Protein AF-A0A0A9Z8U7-F1 (afdb_monomer)

Sequence (201 aa):
QLSGSASQHKSRAAYNRPADIQRILAELEEEDPDDGLAIADHFLHDFLDDANDIDYEHEVILADDHDSESEEEMDYPDECETMHVEETAQTLGDDFRFYVGKDGETIWANDVVAKDKTNKGNPGELLPGPKDEAKRCKTEVDCFSQIITPGMIDNIVHYTNIYIQINRTLHPDGRERDWKLTNREEISAYLGALFLISIKV

pLDDT: mean 70.02, std 20.75, range [33.34, 98.44]

Radius of gyration: 32.16 Å; Cα contacts (8 Å, |Δi|>4): 52; chains: 1; bounding box: 43×94×75 Å

Mean predicted aligned error: 21.88 Å

InterPro domains:
  IPR029526 PiggyBac transposable element-derived protein [PF13843] (140-199)

Secondary structure (DSSP, 8-state):
-----------------HHHHHHHHHHHHT--TTHHHHHHHHHHHHHHHHHT-----------------------------------------TT--EEE-TTSS-EEESS----------------SS--GGGGG--SHHHHHHHHS-HHHHHHHHHHHHHHHHHHHHH-TTS-GGGGPPP-HHHHHHHHHHHHHHHT--

Solvent-accessible surface area (backbone atoms only — not comparable to full-atom values): 13654 Å² total; per-residue (Å²): 132,89,81,86,90,78,85,79,87,78,78,92,78,87,89,80,51,74,70,56,53,52,51,53,52,52,60,63,70,63,64,61,82,62,58,64,53,52,53,51,47,53,57,47,53,65,52,54,62,56,69,75,67,70,72,83,68,82,82,76,83,70,90,76,88,76,83,82,83,76,83,82,82,84,85,75,87,85,75,94,77,89,83,83,93,76,96,69,89,77,70,80,58,97,81,70,48,78,46,73,41,96,84,75,73,50,76,46,61,83,55,82,75,79,70,72,76,70,78,78,62,75,79,70,79,79,69,87,71,74,59,79,71,63,61,70,48,87,46,72,67,50,51,48,41,73,75,55,37,73,68,55,50,50,50,51,36,51,54,52,34,51,49,39,52,53,49,43,69,77,39,73,88,56,60,73,78,82,50,62,76,69,44,68,68,56,56,51,50,49,54,51,50,53,56,57,61,74,66,68,124

Organism: Lygus hesperus (NCBI:txid30085)

Nearest PDB structures (foldseek):
  7odt-assembly1_a  TM=2.635E-01  e=5.427E+00  Homo sapiens

Structure (mmCIF, N/CA/C/O backbone):
data_AF-A0A0A9Z8U7-F1
#
_entry.id   AF-A0A0A9Z8U7-F1
#
loop_
_atom_site.group_PDB
_atom_site.id
_atom_site.type_symbol
_atom_site.label_atom_id
_atom_site.label_alt_id
_atom_site.label_comp_id
_atom_site.label_asym_id
_atom_site.label_entity_id
_atom_site.label_seq_id
_atom_site.pdbx_PDB_ins_code
_atom_site.Cartn_x
_atom_site.Cartn_y
_atom_site.Cartn_z
_atom_site.occupancy
_atom_site.B_iso_or_equiv
_atom_site.auth_seq_id
_atom_site.auth_comp_id
_atom_site.auth_asym_id
_atom_site.auth_atom_id
_atom_site.pdbx_PDB_model_num
ATOM 1 N N . GLN A 1 1 ? 10.508 74.518 19.892 1.00 35.62 1 GLN A N 1
ATOM 2 C CA . GLN A 1 1 ? 9.984 74.236 18.537 1.00 35.62 1 GLN A CA 1
ATOM 3 C C . GLN A 1 1 ? 10.540 72.864 18.158 1.00 35.62 1 GLN A C 1
ATOM 5 O O . GLN A 1 1 ? 11.753 72.742 18.120 1.00 35.62 1 GLN A O 1
ATOM 10 N N . LEU A 1 2 ? 9.772 71.777 18.354 1.00 41.53 2 LEU A N 1
ATOM 11 C CA . LEU A 1 2 ? 8.997 71.049 17.315 1.00 41.53 2 LEU A CA 1
ATOM 12 C C . LEU A 1 2 ? 9.900 70.714 16.113 1.00 41.53 2 LEU A C 1
ATOM 14 O O . LEU A 1 2 ? 10.423 71.633 15.504 1.00 41.53 2 LEU A O 1
ATOM 18 N N . SER A 1 3 ? 10.185 69.468 15.738 1.00 34.22 3 SER A N 1
ATOM 19 C CA . SER A 1 3 ? 9.291 68.356 15.374 1.00 34.22 3 SER A CA 1
ATOM 20 C C . SER A 1 3 ? 10.209 67.134 15.146 1.00 34.22 3 SER A C 1
ATOM 22 O O . SER A 1 3 ? 11.260 67.293 14.541 1.00 34.22 3 SER A O 1
ATOM 24 N N . GLY A 1 4 ? 9.986 65.941 15.700 1.00 33.34 4 GLY A N 1
ATOM 25 C CA . GLY A 1 4 ? 8.929 65.014 15.291 1.00 33.34 4 GLY A CA 1
ATOM 26 C C . GLY A 1 4 ? 9.384 64.181 14.081 1.00 33.34 4 GLY A C 1
ATOM 27 O O . GLY A 1 4 ? 9.177 64.611 12.952 1.00 33.34 4 GLY A O 1
ATOM 28 N N . SER A 1 5 ? 9.999 63.011 14.308 1.00 34.97 5 SER A N 1
ATOM 29 C CA . SER A 1 5 ? 10.177 61.978 13.274 1.00 34.97 5 SER A CA 1
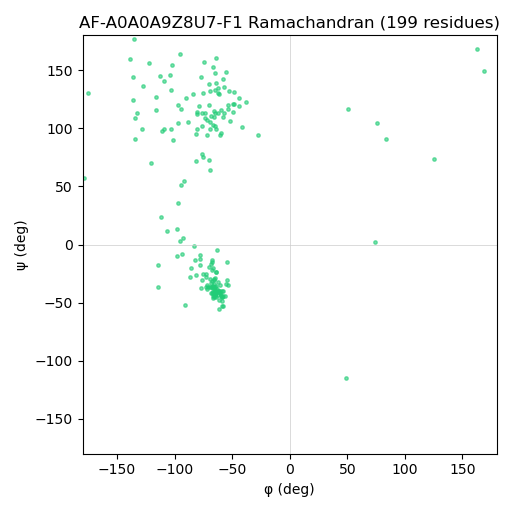ATOM 30 C C . SER A 1 5 ? 9.145 60.883 13.527 1.00 34.97 5 SER A C 1
ATOM 32 O O . SER A 1 5 ? 9.287 60.080 14.449 1.00 34.97 5 SER A O 1
ATOM 34 N N . ALA A 1 6 ? 8.051 60.940 12.770 1.00 35.28 6 ALA A N 1
ATOM 35 C CA . ALA A 1 6 ? 6.965 59.978 12.830 1.00 35.28 6 ALA A CA 1
ATOM 36 C C . ALA A 1 6 ? 7.232 58.829 11.852 1.00 35.28 6 ALA A C 1
ATOM 38 O O . ALA A 1 6 ? 7.437 59.034 10.656 1.00 35.28 6 ALA A O 1
ATOM 39 N N . SER A 1 7 ? 7.188 57.622 12.407 1.00 42.09 7 SER A N 1
ATOM 40 C CA . SER A 1 7 ? 7.075 56.349 11.708 1.00 42.09 7 SER A CA 1
ATOM 41 C C . SER A 1 7 ? 5.880 56.362 10.747 1.00 42.09 7 SER A C 1
ATOM 43 O O . SER A 1 7 ? 4.772 56.728 11.139 1.00 42.09 7 SER A O 1
ATOM 45 N N . GLN A 1 8 ? 6.086 55.937 9.499 1.00 35.09 8 GLN A N 1
ATOM 46 C CA . GLN A 1 8 ? 4.992 55.578 8.598 1.00 35.09 8 GLN A CA 1
ATOM 47 C C . GLN A 1 8 ? 5.010 54.068 8.368 1.00 35.09 8 GLN A C 1
ATOM 49 O O . GLN A 1 8 ? 5.737 53.548 7.522 1.00 35.09 8 GLN A O 1
ATOM 54 N N . HIS A 1 9 ? 4.166 53.378 9.137 1.00 36.34 9 HIS A N 1
ATOM 55 C CA . HIS A 1 9 ? 3.691 52.031 8.848 1.00 36.34 9 HIS A CA 1
ATOM 56 C C . HIS A 1 9 ? 3.083 51.988 7.438 1.00 36.34 9 HIS A C 1
ATOM 58 O O . HIS A 1 9 ? 2.094 52.667 7.161 1.00 36.34 9 HIS A O 1
ATOM 64 N N . LYS A 1 10 ? 3.636 51.153 6.551 1.00 38.00 10 LYS A N 1
ATOM 65 C CA . LYS A 1 10 ? 2.948 50.726 5.327 1.00 38.00 10 LYS A CA 1
ATOM 66 C C . LYS A 1 10 ? 2.305 49.367 5.577 1.00 38.00 10 LYS A C 1
ATOM 68 O O . LYS A 1 10 ? 2.981 48.345 5.618 1.00 38.00 10 LYS A O 1
ATOM 73 N N . SER A 1 11 ? 0.987 49.398 5.756 1.00 37.00 11 SER A N 1
ATOM 74 C CA . SER A 1 11 ? 0.091 48.241 5.701 1.00 37.00 11 SER A CA 1
ATOM 75 C C . SER A 1 11 ? 0.354 47.427 4.424 1.00 37.00 11 SER A C 1
ATOM 77 O O . SER A 1 11 ? 0.261 47.965 3.318 1.00 37.00 11 SER A O 1
ATOM 79 N N . ARG A 1 12 ? 0.717 46.143 4.560 1.00 41.03 12 ARG A N 1
ATOM 80 C CA . ARG A 1 12 ? 0.866 45.193 3.441 1.00 41.03 12 ARG A CA 1
ATOM 81 C C . ARG A 1 12 ? -0.508 44.650 3.050 1.00 41.03 12 ARG A C 1
ATOM 83 O O . ARG A 1 12 ? -0.815 43.490 3.284 1.00 41.03 12 ARG A O 1
ATOM 90 N N . ALA A 1 13 ? -1.322 45.496 2.433 1.00 48.66 13 ALA A N 1
ATOM 91 C CA . ALA A 1 13 ? -2.487 45.070 1.672 1.00 48.66 13 ALA A CA 1
ATOM 92 C C . ALA A 1 13 ? -2.271 45.473 0.208 1.00 48.66 13 ALA A C 1
ATOM 94 O O . ALA A 1 13 ? -2.170 46.665 -0.071 1.00 48.66 13 ALA A O 1
ATOM 95 N N . ALA A 1 14 ? -2.181 44.469 -0.677 1.00 48.81 14 ALA A N 1
ATOM 96 C CA . ALA A 1 14 ? -2.237 44.511 -2.152 1.00 48.81 14 ALA A CA 1
ATOM 97 C C . ALA A 1 14 ? -1.025 43.867 -2.851 1.00 48.81 14 ALA A C 1
ATOM 99 O O . ALA A 1 14 ? -0.220 44.553 -3.478 1.00 48.81 14 ALA A O 1
ATOM 100 N N . TYR A 1 15 ? -0.956 42.538 -2.837 1.00 42.00 15 TYR A N 1
ATOM 101 C CA . TYR A 1 15 ? -0.294 41.794 -3.910 1.00 42.00 15 TYR A CA 1
ATOM 102 C C . TYR A 1 15 ? -1.272 40.731 -4.380 1.00 42.00 15 TYR A C 1
ATOM 104 O O . TYR A 1 15 ? -1.503 39.773 -3.662 1.00 42.00 15 TYR A O 1
ATOM 112 N N . ASN A 1 16 ? -1.945 41.025 -5.491 1.00 52.47 16 ASN A N 1
ATOM 113 C CA . ASN A 1 16 ? -2.672 40.103 -6.369 1.00 52.47 16 ASN A CA 1
ATOM 114 C C . ASN A 1 16 ? -3.238 40.945 -7.522 1.00 52.47 16 ASN A C 1
ATOM 116 O O . ASN A 1 16 ? -4.452 41.040 -7.717 1.00 52.47 16 ASN A O 1
ATOM 120 N N . ARG A 1 17 ? -2.370 41.659 -8.255 1.00 62.31 17 ARG A N 1
ATOM 121 C CA . ARG A 1 17 ? -2.804 42.249 -9.527 1.00 62.31 17 ARG A CA 1
ATOM 122 C C . ARG A 1 17 ? -2.832 41.119 -10.559 1.00 62.31 17 ARG A C 1
ATOM 124 O O . ARG A 1 17 ? -1.948 40.269 -10.525 1.00 62.31 17 ARG A O 1
ATOM 131 N N . PRO A 1 18 ? -3.775 41.107 -11.513 1.00 55.31 18 PRO A N 1
ATOM 132 C CA . PRO A 1 18 ? -3.840 40.062 -12.540 1.00 55.31 18 PRO A CA 1
ATOM 133 C C . PRO A 1 18 ? -2.528 39.881 -13.323 1.00 55.31 18 PRO A C 1
ATOM 135 O O . PRO A 1 18 ? -2.187 38.770 -13.708 1.00 55.31 18 PRO A O 1
ATOM 138 N N . ALA A 1 19 ? -1.759 40.961 -13.494 1.00 56.56 19 ALA A N 1
ATOM 139 C CA . ALA A 1 19 ? -0.436 40.930 -14.118 1.00 56.56 19 ALA A CA 1
ATOM 140 C C . ALA A 1 19 ? 0.632 40.211 -13.268 1.00 56.56 19 ALA A C 1
ATOM 142 O O . ALA A 1 19 ? 1.549 39.618 -13.825 1.00 56.56 19 ALA A O 1
ATOM 143 N N . ASP A 1 20 ? 0.503 40.228 -11.937 1.00 58.03 20 ASP A N 1
ATOM 144 C CA . ASP A 1 20 ? 1.404 39.502 -11.033 1.00 58.03 20 ASP A CA 1
ATOM 145 C C . ASP A 1 20 ? 1.130 37.992 -11.112 1.00 58.03 20 ASP A C 1
ATOM 147 O O . ASP A 1 20 ? 2.061 37.196 -11.109 1.00 58.03 20 ASP A O 1
ATOM 151 N N . ILE A 1 21 ? -0.143 37.602 -11.264 1.00 57.06 21 ILE A N 1
ATOM 152 C CA . ILE A 1 21 ? -0.558 36.201 -11.433 1.00 57.06 21 ILE A CA 1
ATOM 153 C C . ILE A 1 21 ? -0.056 35.651 -12.773 1.00 57.06 21 ILE A C 1
ATOM 155 O O . ILE A 1 21 ? 0.452 34.539 -12.822 1.00 57.06 21 ILE A O 1
ATOM 159 N N . GLN A 1 22 ? -0.143 36.435 -13.854 1.00 57.62 22 GLN A N 1
ATOM 160 C CA . GLN A 1 22 ? 0.379 36.017 -15.161 1.00 57.62 22 GLN A CA 1
ATOM 161 C C . GLN A 1 22 ? 1.903 35.873 -15.172 1.00 57.62 22 GLN A C 1
ATOM 163 O O . GLN A 1 22 ? 2.412 34.980 -15.838 1.00 57.62 22 GLN A O 1
ATOM 168 N N . ARG A 1 23 ? 2.628 36.704 -14.410 1.00 64.00 23 ARG A N 1
ATOM 169 C CA . ARG A 1 23 ? 4.079 36.556 -14.250 1.00 64.00 23 ARG A CA 1
ATOM 170 C C . ARG A 1 23 ? 4.440 35.269 -13.508 1.00 64.00 23 ARG A C 1
ATOM 172 O O . ARG A 1 23 ? 5.330 34.567 -13.954 1.00 64.00 23 ARG A O 1
ATOM 179 N N . ILE A 1 24 ? 3.714 34.952 -12.435 1.00 59.06 24 ILE A N 1
ATOM 180 C CA . ILE A 1 24 ? 3.914 33.719 -11.658 1.00 59.06 24 ILE A CA 1
ATOM 181 C C . ILE A 1 24 ? 3.588 32.478 -12.502 1.00 59.06 24 ILE A C 1
ATOM 183 O O . ILE A 1 24 ? 4.300 31.489 -12.429 1.00 59.06 24 ILE A O 1
ATOM 187 N N . LEU A 1 25 ? 2.536 32.526 -13.327 1.00 54.47 25 LEU A N 1
ATOM 188 C CA . LEU A 1 25 ? 2.195 31.417 -14.225 1.00 54.47 25 LEU A CA 1
ATOM 189 C C . LEU A 1 25 ? 3.236 31.223 -15.336 1.00 54.47 25 LEU A C 1
ATOM 191 O O . LEU A 1 25 ? 3.531 30.086 -15.673 1.00 54.47 25 LEU A O 1
ATOM 195 N N . ALA A 1 26 ? 3.820 32.305 -15.859 1.00 60.78 26 ALA A N 1
ATOM 196 C CA . ALA A 1 26 ? 4.920 32.218 -16.819 1.00 60.78 26 ALA A CA 1
ATOM 197 C C . ALA A 1 26 ? 6.221 31.693 -16.175 1.00 60.78 26 ALA A C 1
ATOM 199 O O . ALA A 1 26 ? 6.923 30.914 -16.802 1.00 60.78 26 ALA A O 1
ATOM 200 N N . GLU A 1 27 ? 6.507 32.058 -14.918 1.00 59.38 27 GLU A N 1
ATOM 201 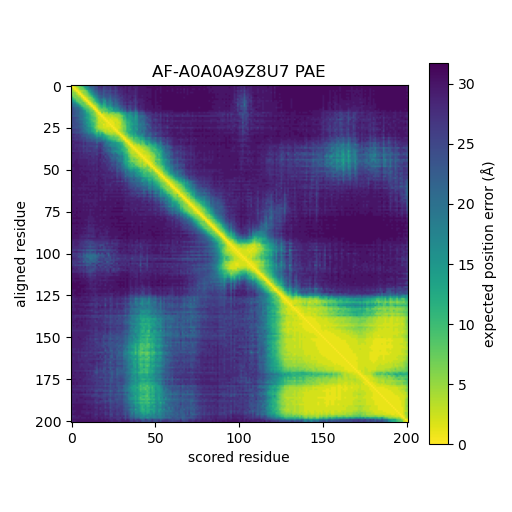C CA . GLU A 1 27 ? 7.625 31.501 -14.128 1.00 59.38 27 GLU A CA 1
ATOM 202 C C . GLU A 1 27 ? 7.455 29.998 -13.836 1.00 59.38 27 GLU A C 1
ATOM 204 O O . GLU A 1 27 ? 8.450 29.297 -13.713 1.00 59.38 27 GLU A O 1
ATOM 209 N N . LEU A 1 28 ? 6.217 29.494 -13.758 1.00 52.62 28 LEU A N 1
ATOM 210 C CA . LEU A 1 28 ? 5.915 28.067 -13.563 1.00 52.62 28 LEU A CA 1
ATOM 211 C C . LEU A 1 28 ? 5.878 27.261 -14.875 1.00 52.62 28 LEU A C 1
ATOM 213 O O . LEU A 1 28 ? 5.992 26.041 -14.841 1.00 52.62 28 LEU A O 1
ATOM 217 N N . GLU A 1 29 ? 5.698 27.916 -16.027 1.00 55.56 29 GLU A N 1
ATOM 218 C CA . GLU A 1 29 ? 5.808 27.279 -17.352 1.00 55.56 29 GLU A CA 1
ATOM 219 C C . GLU A 1 29 ? 7.267 27.163 -17.837 1.00 55.56 29 GLU A C 1
ATOM 221 O O . GLU A 1 29 ? 7.523 26.420 -18.784 1.00 55.56 29 GLU A O 1
ATOM 226 N N . GLU A 1 30 ? 8.216 27.855 -17.191 1.00 52.53 30 GLU A N 1
ATOM 227 C CA . GLU A 1 30 ? 9.662 27.781 -17.466 1.00 52.53 30 GLU A CA 1
ATOM 228 C C . GLU A 1 30 ? 10.434 26.838 -16.514 1.00 52.53 30 GLU A C 1
ATOM 230 O O . GLU A 1 30 ? 11.662 26.865 -16.510 1.00 52.53 30 GLU A O 1
ATOM 235 N N . GLU A 1 31 ? 9.768 25.980 -15.727 1.00 46.41 31 GLU A N 1
ATOM 236 C CA . GLU A 1 31 ? 10.481 24.909 -15.009 1.00 46.41 31 GLU A CA 1
ATOM 237 C C . GLU A 1 31 ? 11.015 23.876 -16.013 1.00 46.41 31 GLU A C 1
ATOM 239 O O . GLU A 1 31 ? 10.262 23.150 -16.674 1.00 46.41 31 GLU A O 1
ATOM 244 N N . ASP A 1 32 ? 12.342 23.854 -16.155 1.00 55.47 32 ASP A N 1
ATOM 245 C CA . ASP A 1 32 ? 13.063 22.950 -17.038 1.00 55.47 32 ASP A CA 1
ATOM 246 C C . ASP A 1 32 ? 12.736 21.480 -16.688 1.00 55.47 32 ASP A C 1
ATOM 248 O O . ASP A 1 32 ? 12.766 21.082 -15.520 1.00 55.47 32 ASP A O 1
ATOM 252 N N . PRO A 1 33 ? 12.483 20.609 -17.683 1.00 52.12 33 PRO A N 1
ATOM 253 C CA . PRO A 1 33 ? 12.158 19.195 -17.461 1.00 52.12 33 PRO A CA 1
ATOM 254 C C . PRO A 1 33 ? 13.283 18.374 -16.796 1.00 52.12 33 PRO A C 1
ATOM 256 O O . PRO A 1 33 ? 13.069 17.201 -16.483 1.00 52.12 33 PRO A O 1
ATOM 259 N N . ASP A 1 34 ? 14.462 18.964 -16.575 1.00 51.19 34 ASP A N 1
ATOM 260 C CA . ASP A 1 34 ? 15.608 18.343 -15.900 1.00 51.19 34 ASP A CA 1
ATOM 261 C C . ASP A 1 34 ? 15.475 18.309 -14.362 1.00 51.19 34 ASP A C 1
ATOM 263 O O . ASP A 1 34 ? 16.108 17.472 -13.713 1.00 51.19 34 ASP A O 1
ATOM 267 N N . ASP A 1 35 ? 14.594 19.113 -13.756 1.00 52.69 35 ASP A N 1
ATOM 268 C CA . ASP A 1 35 ? 14.411 19.121 -12.294 1.00 52.69 35 ASP A CA 1
ATOM 269 C C . ASP A 1 35 ? 13.679 17.867 -11.782 1.00 52.69 35 ASP A C 1
ATOM 271 O O . ASP A 1 35 ? 13.900 17.407 -10.659 1.00 52.69 35 ASP A O 1
ATOM 275 N N . GLY A 1 36 ? 12.873 17.222 -12.632 1.00 50.41 36 GLY A N 1
ATOM 276 C CA . GLY A 1 36 ? 12.281 15.916 -12.328 1.00 50.41 36 GLY A CA 1
ATOM 277 C C . GLY A 1 36 ? 13.326 14.799 -12.222 1.00 50.41 36 GLY A C 1
ATOM 278 O O . GLY A 1 36 ? 13.151 13.858 -11.444 1.00 50.41 36 GLY A O 1
ATOM 279 N N . LEU A 1 37 ? 14.433 14.922 -12.963 1.00 52.28 37 LEU A N 1
ATOM 280 C CA . LEU A 1 37 ? 15.549 13.981 -12.915 1.00 52.28 37 LEU A CA 1
ATOM 281 C C . LEU A 1 37 ? 16.406 14.208 -11.666 1.00 52.28 37 LEU A C 1
ATOM 283 O O . LEU A 1 37 ? 16.820 13.238 -11.044 1.00 52.28 37 LEU A O 1
ATOM 287 N N . ALA A 1 38 ? 16.600 15.464 -11.252 1.00 54.62 38 ALA A N 1
ATOM 288 C CA . ALA A 1 38 ? 17.308 15.807 -10.018 1.00 54.62 38 ALA A CA 1
ATOM 289 C C . ALA A 1 38 ? 16.548 15.360 -8.755 1.00 54.62 38 ALA A C 1
ATOM 291 O O . ALA A 1 38 ? 17.156 14.874 -7.802 1.00 54.62 38 ALA A O 1
ATOM 292 N N . ILE A 1 39 ? 15.215 15.462 -8.752 1.00 54.88 39 ILE A N 1
ATOM 293 C CA . ILE A 1 39 ? 14.380 14.930 -7.665 1.00 54.88 39 ILE A CA 1
ATOM 294 C C . ILE A 1 39 ? 14.451 13.397 -7.648 1.00 54.88 39 ILE A C 1
ATOM 296 O O . ILE A 1 39 ? 14.632 12.809 -6.58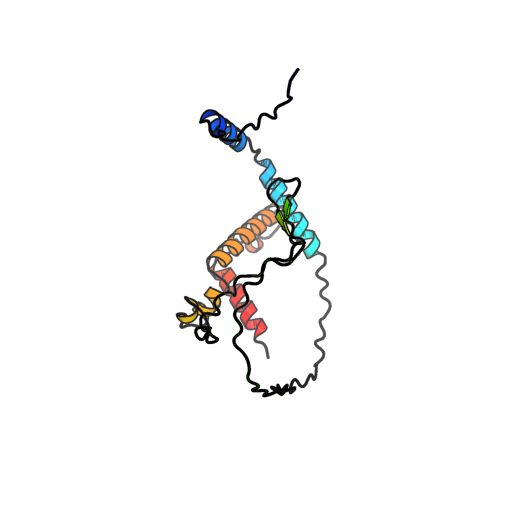4 1.00 54.88 39 ILE A O 1
ATOM 300 N N . ALA A 1 40 ? 14.361 12.741 -8.810 1.00 58.12 40 ALA A N 1
ATOM 301 C CA . ALA A 1 40 ? 14.497 11.288 -8.906 1.00 58.12 40 ALA A CA 1
ATOM 302 C C . ALA A 1 40 ? 15.891 10.793 -8.475 1.00 58.12 40 ALA A C 1
ATOM 304 O O . ALA A 1 40 ? 15.975 9.768 -7.806 1.00 58.12 40 ALA A O 1
ATOM 305 N N . ASP A 1 41 ? 16.956 11.528 -8.803 1.00 60.94 41 ASP A N 1
ATOM 306 C CA . ASP A 1 41 ? 18.336 11.242 -8.389 1.00 60.94 41 ASP A CA 1
ATOM 307 C C . ASP A 1 41 ? 18.520 11.416 -6.875 1.00 60.94 41 ASP A C 1
ATOM 309 O O . ASP A 1 41 ? 19.086 10.546 -6.221 1.00 60.94 41 ASP A O 1
ATOM 313 N N . HIS A 1 42 ? 17.942 12.468 -6.281 1.00 63.66 42 HIS A N 1
ATOM 314 C CA . HIS A 1 42 ? 17.960 12.670 -4.830 1.00 63.66 42 HIS A CA 1
ATOM 315 C C . HIS A 1 42 ? 17.190 11.571 -4.079 1.00 63.66 42 HIS A C 1
ATOM 317 O O . HIS A 1 42 ? 17.667 11.065 -3.066 1.00 63.66 42 HIS A O 1
ATOM 323 N N . PHE A 1 43 ? 16.014 11.165 -4.573 1.00 58.22 43 PHE A N 1
ATOM 324 C CA . PHE A 1 43 ? 15.271 10.030 -4.010 1.00 58.22 43 PHE A CA 1
ATOM 325 C C . PHE A 1 43 ? 16.022 8.704 -4.185 1.00 58.22 43 PHE A C 1
ATOM 327 O O . PHE A 1 43 ? 15.976 7.856 -3.301 1.00 58.22 43 PHE A O 1
ATOM 334 N N . LEU A 1 44 ? 16.712 8.513 -5.312 1.00 59.31 44 LEU A N 1
ATOM 335 C CA . LEU A 1 44 ? 17.478 7.303 -5.593 1.00 59.31 44 LEU A CA 1
ATOM 336 C C . LEU A 1 44 ? 18.750 7.221 -4.737 1.00 59.31 44 LEU A C 1
ATOM 338 O O . LEU A 1 44 ? 19.079 6.139 -4.260 1.00 59.31 44 LEU A O 1
ATOM 342 N N . HIS A 1 45 ? 19.437 8.341 -4.503 1.00 63.59 45 HIS A N 1
ATOM 343 C CA . HIS A 1 45 ? 20.621 8.398 -3.646 1.00 63.59 45 HIS A CA 1
ATOM 344 C C . HIS A 1 45 ? 20.279 8.080 -2.185 1.00 63.59 45 HIS A C 1
ATOM 346 O O . HIS A 1 45 ? 21.006 7.326 -1.547 1.00 63.59 45 HIS A O 1
ATOM 352 N N . ASP A 1 46 ? 19.164 8.604 -1.669 1.00 58.69 46 ASP A N 1
ATOM 353 C CA . ASP A 1 46 ? 18.705 8.332 -0.297 1.00 58.69 46 ASP A CA 1
ATOM 354 C C . ASP A 1 46 ? 18.302 6.851 -0.108 1.00 58.69 46 ASP A C 1
ATOM 356 O O . ASP A 1 46 ? 18.495 6.273 0.954 1.00 58.69 46 ASP A O 1
ATOM 360 N N . PHE A 1 47 ? 17.806 6.196 -1.167 1.00 55.62 47 PHE A N 1
ATOM 361 C CA . PHE A 1 47 ? 17.373 4.790 -1.129 1.00 55.62 47 PHE A CA 1
ATOM 362 C C . PHE A 1 47 ? 18.498 3.771 -1.396 1.00 55.62 47 PHE A C 1
ATOM 364 O O . PHE A 1 47 ? 18.422 2.627 -0.949 1.00 55.62 47 PHE A O 1
ATOM 371 N N . LEU A 1 48 ? 19.528 4.145 -2.164 1.00 55.59 48 LEU A N 1
ATOM 372 C CA . LEU A 1 48 ? 20.663 3.268 -2.483 1.00 55.59 48 LEU A CA 1
ATOM 373 C C . LEU A 1 48 ? 21.714 3.211 -1.367 1.00 55.59 48 LEU A C 1
ATOM 375 O O . LEU A 1 48 ? 22.403 2.195 -1.267 1.00 55.59 48 LEU A O 1
ATOM 379 N N . ASP A 1 49 ? 21.825 4.254 -0.538 1.00 55.44 49 ASP A N 1
ATOM 380 C CA . ASP A 1 49 ? 22.686 4.230 0.655 1.00 55.44 49 ASP A CA 1
ATOM 381 C C . ASP A 1 49 ? 22.164 3.215 1.697 1.00 55.44 49 ASP A C 1
ATOM 383 O O . ASP A 1 49 ? 22.955 2.494 2.298 1.00 55.44 49 ASP A O 1
ATOM 387 N N . ASP A 1 50 ? 20.838 3.067 1.833 1.00 50.53 50 ASP A N 1
ATOM 388 C CA . ASP A 1 50 ? 20.192 2.140 2.785 1.00 50.53 50 ASP A CA 1
ATOM 389 C C . ASP A 1 50 ? 20.232 0.665 2.325 1.00 50.53 50 ASP A C 1
ATOM 391 O O . ASP A 1 50 ? 20.345 -0.263 3.123 1.00 50.53 50 ASP A O 1
ATOM 395 N N . ALA A 1 51 ? 20.217 0.408 1.011 1.00 55.00 51 ALA A N 1
ATOM 396 C CA . ALA A 1 51 ? 20.230 -0.959 0.473 1.00 55.00 51 ALA A CA 1
ATOM 397 C C . ALA A 1 51 ? 21.568 -1.700 0.675 1.00 55.00 51 ALA A C 1
ATOM 399 O O . ALA A 1 51 ? 21.610 -2.930 0.588 1.00 55.00 51 ALA A O 1
ATOM 400 N N . ASN A 1 52 ? 22.658 -0.968 0.918 1.00 50.47 52 ASN A N 1
ATOM 401 C CA . ASN A 1 52 ? 23.998 -1.526 1.116 1.00 50.47 52 ASN A CA 1
ATOM 402 C C . ASN A 1 52 ? 24.347 -1.777 2.596 1.00 50.47 52 ASN A C 1
ATOM 404 O O . ASN A 1 52 ? 25.375 -2.404 2.852 1.00 50.47 52 ASN A O 1
ATOM 408 N N . ASP A 1 53 ? 23.510 -1.324 3.538 1.00 51.59 53 ASP A N 1
ATOM 409 C CA . ASP A 1 53 ? 23.698 -1.485 4.994 1.00 51.59 53 ASP A CA 1
ATOM 410 C C . ASP A 1 53 ? 22.736 -2.524 5.608 1.00 51.59 53 ASP A C 1
ATOM 412 O O . ASP A 1 53 ? 22.629 -2.663 6.825 1.00 51.59 53 ASP A O 1
ATOM 416 N N . ILE A 1 54 ? 22.041 -3.308 4.770 1.00 50.69 54 ILE A N 1
ATOM 417 C CA . ILE A 1 54 ? 21.261 -4.468 5.222 1.00 50.69 54 ILE A CA 1
ATOM 418 C C . ILE A 1 54 ? 22.234 -5.608 5.554 1.00 50.69 54 ILE A C 1
ATOM 420 O O . ILE A 1 54 ? 22.399 -6.570 4.796 1.00 50.69 54 ILE A O 1
ATOM 424 N N . ASP A 1 55 ? 22.905 -5.486 6.697 1.00 52.91 55 ASP A N 1
ATOM 425 C CA . ASP A 1 55 ? 23.601 -6.596 7.330 1.00 52.91 55 ASP A CA 1
ATOM 426 C C . ASP A 1 55 ? 22.546 -7.603 7.798 1.00 52.91 55 ASP A C 1
ATOM 428 O O . ASP A 1 55 ? 21.833 -7.397 8.782 1.00 52.91 55 ASP A O 1
ATOM 432 N N . TYR A 1 56 ? 22.392 -8.694 7.048 1.00 54.41 56 TYR A N 1
ATOM 433 C CA . TYR A 1 56 ? 21.643 -9.867 7.489 1.00 54.41 56 TYR A CA 1
ATOM 434 C C . TYR A 1 56 ? 22.423 -10.562 8.620 1.00 54.41 56 TYR A C 1
ATOM 436 O O . TYR A 1 56 ? 22.863 -11.709 8.473 1.00 54.41 56 TYR A O 1
ATOM 444 N N . GLU A 1 57 ? 22.595 -9.894 9.762 1.00 56.38 57 GLU A N 1
ATOM 445 C CA . GLU A 1 57 ? 22.985 -10.583 10.981 1.00 56.38 57 GLU A CA 1
ATOM 446 C C . GLU A 1 57 ? 21.851 -11.535 11.372 1.00 56.38 57 GLU A C 1
ATOM 448 O O . GLU A 1 57 ? 20.660 -11.216 11.344 1.00 56.38 57 GLU A O 1
ATOM 453 N N . HIS A 1 58 ? 22.224 -12.768 11.690 1.00 48.62 58 HIS A N 1
ATOM 454 C CA . HIS A 1 58 ? 21.282 -13.787 12.114 1.00 48.62 58 HIS A CA 1
ATOM 455 C C . HIS A 1 58 ? 20.738 -13.410 13.497 1.00 48.62 58 HIS A C 1
ATOM 457 O O . HIS A 1 58 ? 21.406 -13.639 14.504 1.00 48.62 58 HIS A O 1
ATOM 463 N N . GLU A 1 59 ? 19.540 -12.827 13.548 1.00 56.75 59 GLU A N 1
ATOM 464 C CA . GLU A 1 59 ? 18.850 -12.513 14.799 1.00 56.75 59 GLU A CA 1
ATOM 465 C C . GLU A 1 59 ? 18.529 -13.819 15.545 1.00 56.75 59 GLU A C 1
ATOM 467 O O . GLU A 1 59 ? 17.592 -14.556 15.225 1.00 56.75 59 GLU A O 1
ATOM 472 N N . VAL A 1 60 ? 19.367 -14.154 16.527 1.00 68.31 60 VAL A N 1
ATOM 473 C CA . VAL A 1 60 ? 19.132 -15.276 17.436 1.00 68.31 60 VAL A CA 1
ATOM 474 C C . VAL A 1 60 ? 18.151 -14.798 18.498 1.00 68.31 60 VAL A C 1
ATOM 476 O O . VAL A 1 60 ? 18.541 -14.143 19.461 1.00 68.31 60 VAL A O 1
ATOM 479 N N . ILE A 1 61 ? 16.873 -15.138 18.326 1.00 62.50 61 ILE A N 1
ATO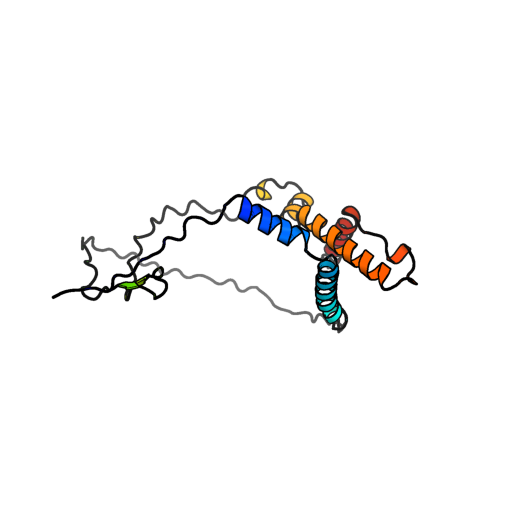M 480 C CA . ILE A 1 61 ? 15.838 -14.918 19.340 1.00 62.50 61 ILE A CA 1
ATOM 481 C C . ILE A 1 61 ? 16.188 -15.787 20.556 1.00 62.50 61 ILE A C 1
ATOM 483 O O . ILE A 1 61 ? 15.999 -17.007 20.547 1.00 62.50 61 ILE A O 1
ATOM 487 N N . LEU A 1 62 ? 16.750 -15.172 21.595 1.00 66.56 62 LEU A N 1
ATOM 488 C CA . LEU A 1 62 ? 16.894 -15.807 22.899 1.00 66.56 62 LEU A CA 1
ATOM 489 C C . LEU A 1 62 ? 15.516 -15.820 23.565 1.00 66.56 62 LEU A C 1
ATOM 491 O O . LEU A 1 62 ? 14.837 -14.798 23.598 1.00 66.56 62 LEU A O 1
ATOM 495 N N . ALA A 1 63 ? 15.095 -16.981 24.064 1.00 59.59 63 ALA A N 1
ATOM 496 C CA . ALA A 1 63 ? 13.865 -17.091 24.837 1.00 59.59 63 ALA A CA 1
ATOM 497 C C . ALA A 1 63 ? 14.000 -16.237 26.105 1.00 59.59 63 ALA A C 1
ATOM 499 O O . ALA A 1 63 ? 14.837 -16.529 26.960 1.00 59.59 63 ALA A O 1
ATOM 500 N N . ASP A 1 64 ? 13.208 -15.173 26.177 1.00 65.62 64 ASP A N 1
ATOM 501 C CA . ASP A 1 64 ? 13.147 -14.272 27.317 1.00 65.62 64 ASP A CA 1
ATOM 502 C C . ASP A 1 64 ? 12.015 -14.720 28.246 1.00 65.62 64 ASP A C 1
ATOM 504 O O . ASP A 1 64 ? 10.851 -14.773 27.849 1.00 65.62 64 ASP A O 1
ATOM 508 N N . ASP A 1 65 ? 12.376 -15.112 29.464 1.00 57.66 65 ASP A N 1
ATOM 509 C CA . ASP A 1 65 ? 11.477 -15.690 30.472 1.00 57.66 65 ASP A CA 1
ATOM 510 C C . ASP A 1 65 ? 10.963 -14.574 31.400 1.00 57.66 65 ASP A C 1
ATOM 512 O O . ASP A 1 65 ? 11.120 -14.601 32.623 1.00 57.66 65 ASP A O 1
ATOM 516 N N . HIS A 1 66 ? 10.443 -13.501 30.801 1.00 65.69 66 HIS A N 1
ATOM 517 C CA . HIS A 1 66 ? 9.871 -12.379 31.537 1.00 65.69 66 HIS A CA 1
ATOM 518 C C . HIS A 1 66 ? 8.433 -12.701 31.966 1.00 65.69 66 HIS A C 1
ATOM 520 O O . HIS A 1 66 ? 7.478 -12.484 31.221 1.00 65.69 66 HIS A O 1
ATOM 526 N N . ASP A 1 67 ? 8.284 -13.187 33.202 1.00 59.44 67 ASP A N 1
ATOM 527 C CA . ASP A 1 67 ? 6.999 -13.267 33.906 1.00 59.44 67 ASP A CA 1
ATOM 528 C C . ASP A 1 67 ? 6.472 -11.851 34.182 1.00 59.44 67 ASP A C 1
ATOM 530 O O . ASP A 1 67 ? 7.006 -11.104 35.005 1.00 59.44 67 ASP A O 1
ATOM 534 N N . SER A 1 68 ? 5.404 -11.472 33.482 1.00 59.00 68 SER A N 1
ATOM 535 C CA . SER A 1 68 ? 4.808 -10.135 33.543 1.00 59.00 68 SER A CA 1
ATOM 536 C C . SER A 1 68 ? 3.601 -10.055 34.496 1.00 59.00 68 SER A C 1
ATOM 538 O O . SER A 1 68 ? 2.647 -9.327 34.221 1.00 59.00 68 SER A O 1
ATOM 540 N N . GLU A 1 69 ? 3.623 -10.779 35.621 1.00 52.38 69 GLU A N 1
ATOM 541 C CA . GLU A 1 69 ? 2.566 -10.756 36.654 1.00 52.38 69 GLU A CA 1
ATOM 542 C C . GLU A 1 69 ? 2.828 -9.715 37.763 1.00 52.38 69 GLU A C 1
ATOM 544 O O . GLU A 1 69 ? 2.838 -10.033 38.951 1.00 52.38 69 GLU A O 1
ATOM 549 N N . SER A 1 70 ? 3.039 -8.447 37.403 1.00 59.69 70 SER A N 1
ATOM 550 C CA . SER A 1 70 ? 3.054 -7.355 38.390 1.00 59.69 70 SER A CA 1
ATOM 551 C C . SER A 1 70 ? 1.724 -6.602 38.361 1.00 59.69 70 SER A C 1
ATOM 553 O O . SER A 1 70 ? 1.567 -5.638 37.614 1.00 59.69 70 SER A O 1
ATOM 555 N N . GLU A 1 71 ? 0.757 -7.039 39.171 1.00 49.72 71 GLU A N 1
ATOM 556 C CA . GLU A 1 71 ? -0.429 -6.239 39.497 1.00 49.72 71 GLU A CA 1
ATOM 557 C C . GLU A 1 71 ? -0.022 -5.111 40.465 1.00 49.72 71 GLU A C 1
ATOM 559 O O . GLU A 1 71 ? 0.320 -5.360 41.620 1.00 49.72 71 GLU A O 1
ATOM 564 N N . GLU A 1 72 ? -0.013 -3.861 39.995 1.00 51.53 72 GLU A N 1
ATOM 565 C CA . GLU A 1 72 ? 0.183 -2.686 40.854 1.00 51.53 72 GLU A CA 1
ATOM 566 C C . GLU A 1 72 ? -1.140 -2.311 41.548 1.00 51.53 72 GLU A C 1
ATOM 568 O O . GLU A 1 72 ? -2.100 -1.873 40.910 1.00 51.53 72 GLU A O 1
ATOM 573 N N . GLU A 1 73 ? -1.194 -2.475 42.871 1.00 52.44 73 GLU A N 1
ATOM 574 C CA . GLU A 1 73 ? -2.319 -2.069 43.719 1.00 52.44 73 GLU A CA 1
ATOM 575 C C . GLU A 1 73 ? -2.233 -0.555 44.013 1.00 52.44 73 GLU A C 1
ATOM 577 O O . GLU A 1 73 ? -1.293 -0.078 44.651 1.00 52.44 73 GLU A O 1
ATOM 582 N N . MET A 1 74 ? -3.198 0.227 43.513 1.00 44.91 74 MET A N 1
ATOM 583 C CA . MET A 1 74 ? -3.271 1.680 43.719 1.00 44.91 74 MET A CA 1
ATOM 584 C C . MET A 1 74 ? -4.042 2.001 45.008 1.00 44.91 74 MET A C 1
ATOM 586 O O . MET A 1 74 ? -5.269 1.909 45.045 1.00 44.91 74 MET A O 1
ATOM 590 N N . ASP A 1 75 ? -3.315 2.403 46.051 1.00 46.31 75 ASP A N 1
ATOM 591 C CA . ASP A 1 75 ? -3.866 2.872 47.327 1.00 46.31 75 ASP A CA 1
ATOM 592 C C . ASP A 1 75 ? -4.342 4.335 47.206 1.00 46.31 75 ASP A C 1
ATOM 594 O O . ASP A 1 75 ? -3.560 5.237 46.887 1.00 46.31 75 ASP A O 1
ATOM 598 N N . TYR A 1 76 ? -5.637 4.581 47.423 1.00 48.19 76 TYR A N 1
ATOM 599 C CA . TYR A 1 76 ? -6.214 5.928 47.451 1.00 48.19 76 TYR A CA 1
ATOM 600 C C . TYR A 1 76 ? -6.322 6.408 48.904 1.00 48.19 76 TYR A C 1
ATOM 602 O O . TYR A 1 76 ? -7.080 5.808 49.669 1.00 48.19 76 TYR A O 1
ATOM 610 N N . PRO A 1 77 ? -5.677 7.522 49.296 1.00 46.66 77 PRO A N 1
ATOM 611 C CA . PRO A 1 77 ? -5.951 8.126 50.589 1.00 46.66 77 PRO A CA 1
ATOM 612 C C . PRO A 1 77 ? -7.315 8.832 50.556 1.00 46.66 77 PRO A C 1
ATOM 614 O O . PRO A 1 77 ? -7.520 9.824 49.852 1.00 46.66 77 PRO A O 1
ATOM 617 N N . ASP A 1 78 ? -8.249 8.277 51.325 1.00 47.69 78 ASP A N 1
ATOM 618 C CA . ASP A 1 78 ? -9.507 8.890 51.744 1.00 47.69 78 ASP A CA 1
ATOM 619 C C . ASP A 1 78 ? -9.222 9.978 52.783 1.00 47.69 78 ASP A C 1
ATOM 621 O O . ASP A 1 78 ? -8.902 9.671 53.928 1.00 47.69 78 ASP A O 1
ATOM 625 N N . GLU A 1 79 ? -9.356 11.248 52.400 1.00 47.03 79 GLU A N 1
ATOM 626 C CA . GLU A 1 79 ? -9.491 12.342 53.362 1.00 47.03 79 GLU A CA 1
ATOM 627 C C . GLU A 1 79 ? -10.616 13.287 52.926 1.00 47.03 79 GLU A C 1
ATOM 629 O O . GLU A 1 79 ? -10.448 14.259 52.186 1.00 47.03 79 GLU A O 1
ATOM 634 N N . CYS A 1 80 ? -11.814 12.976 53.416 1.00 44.34 80 CYS A N 1
ATOM 635 C CA . CYS A 1 80 ? -12.879 13.947 53.584 1.00 44.34 80 CYS A CA 1
ATOM 636 C C . CYS A 1 80 ? -12.493 14.924 54.702 1.00 44.34 80 CYS A C 1
ATOM 638 O O . CYS A 1 80 ? -12.634 14.586 55.876 1.00 44.34 80 CYS A O 1
ATOM 640 N N . GLU A 1 81 ? -12.112 16.160 54.371 1.00 37.75 81 GLU A N 1
ATOM 641 C CA . GLU A 1 81 ? -12.138 17.235 55.364 1.00 37.75 81 GLU A CA 1
ATOM 642 C C . GLU A 1 81 ? -12.713 18.548 54.815 1.00 37.75 81 GLU A C 1
ATOM 644 O O . GLU A 1 81 ? -12.335 19.101 53.785 1.00 37.75 81 GLU A O 1
ATOM 649 N N . THR A 1 82 ? -13.729 19.001 55.535 1.00 37.97 82 THR A N 1
ATOM 650 C CA . THR A 1 82 ? -14.493 20.235 55.392 1.00 37.97 82 THR A CA 1
ATOM 651 C C . THR A 1 82 ? -13.640 21.484 55.629 1.00 37.97 82 THR A C 1
ATOM 653 O O . THR A 1 82 ? -12.959 21.525 56.647 1.00 37.97 82 THR A O 1
ATOM 656 N N . MET A 1 83 ? -13.801 22.554 54.833 1.00 34.66 83 MET A N 1
ATOM 657 C CA . MET A 1 83 ? -14.224 23.888 55.322 1.00 34.66 83 MET A CA 1
ATOM 658 C C . MET A 1 83 ? -14.081 25.038 54.306 1.00 34.66 83 MET A C 1
ATOM 660 O O . MET A 1 83 ? -13.150 25.110 53.517 1.00 34.66 83 MET A O 1
ATOM 664 N N . HIS A 1 84 ? -15.002 25.988 54.499 1.00 33.34 84 HIS A N 1
ATOM 665 C CA . HIS A 1 84 ? -14.928 27.432 54.256 1.00 33.34 84 HIS A CA 1
ATOM 666 C C . HIS A 1 84 ? -15.021 27.987 52.825 1.00 33.34 84 HIS A C 1
ATOM 668 O O . HIS A 1 84 ? -14.081 28.017 52.040 1.00 33.34 84 HIS A O 1
ATOM 674 N N . VAL A 1 85 ? -16.206 28.548 52.561 1.00 42.75 85 VAL A N 1
ATOM 675 C CA . VAL A 1 85 ? -16.479 29.555 51.538 1.00 42.75 85 VAL A CA 1
ATOM 676 C C . VAL A 1 85 ? -15.958 30.893 52.059 1.00 42.75 85 VAL A C 1
ATOM 678 O O . VAL A 1 85 ? -16.523 31.428 53.009 1.00 42.75 85 VAL A O 1
ATOM 681 N N . GLU A 1 86 ? -14.929 31.450 51.426 1.00 36.00 86 GLU A N 1
ATOM 682 C CA . GLU A 1 86 ? -14.609 32.871 51.563 1.00 36.00 86 GLU A CA 1
ATOM 683 C C . GLU A 1 86 ? -14.359 33.489 50.184 1.00 36.00 86 GLU A C 1
ATOM 685 O O . GLU A 1 86 ? -13.431 33.150 49.449 1.00 36.00 86 GLU A O 1
ATOM 690 N N . GLU A 1 87 ? -15.282 34.376 49.831 1.00 47.94 87 GLU A N 1
ATOM 691 C CA . GLU A 1 87 ? -15.250 35.297 48.707 1.00 47.94 87 GLU A CA 1
ATOM 692 C C . GLU A 1 87 ? -14.014 36.196 48.821 1.00 47.94 87 GLU A C 1
ATOM 694 O O . GLU A 1 87 ? -13.946 37.065 49.686 1.00 47.94 87 GLU A O 1
ATOM 699 N N . THR A 1 88 ? -13.027 36.007 47.945 1.00 35.38 88 THR A N 1
ATOM 700 C CA . THR A 1 88 ? -11.950 36.985 47.767 1.00 35.38 88 THR A CA 1
ATOM 701 C C . THR A 1 88 ? -11.711 37.223 46.283 1.00 35.38 88 THR A C 1
ATOM 703 O O . THR A 1 88 ? -11.200 36.377 45.554 1.00 35.38 88 THR A O 1
ATOM 706 N N . ALA A 1 89 ? -12.107 38.412 45.825 1.00 43.66 89 ALA A N 1
ATOM 707 C CA . ALA A 1 89 ? -11.606 38.994 44.592 1.00 43.66 89 ALA A CA 1
ATOM 708 C C . ALA A 1 89 ? -10.088 39.177 44.745 1.00 43.66 89 ALA A C 1
ATOM 710 O O . ALA A 1 89 ? -9.624 40.156 45.328 1.00 43.66 89 ALA A O 1
ATOM 711 N N . GLN A 1 90 ? -9.318 38.196 44.278 1.00 44.78 90 GLN A N 1
ATOM 712 C CA . GLN A 1 90 ? -7.865 38.274 44.211 1.00 44.78 90 GLN A CA 1
ATOM 713 C C . GLN A 1 90 ? -7.497 39.253 43.100 1.00 44.78 90 GLN A C 1
ATOM 71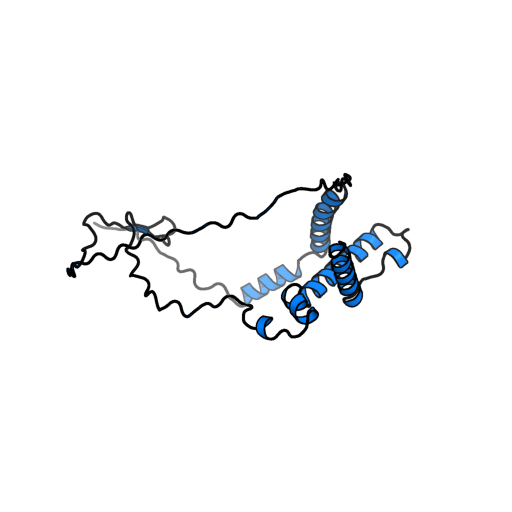5 O O . GLN A 1 90 ? -7.449 38.926 41.917 1.00 44.78 90 GLN A O 1
ATOM 720 N N . THR A 1 91 ? -7.293 40.499 43.510 1.00 49.03 91 THR A N 1
ATOM 721 C CA . THR A 1 91 ? -6.552 41.503 42.758 1.00 49.03 91 THR A CA 1
ATOM 722 C C . THR A 1 91 ? -5.233 40.883 42.302 1.00 49.03 91 THR A C 1
ATOM 724 O O . THR A 1 91 ? -4.460 40.427 43.146 1.00 49.03 91 THR A O 1
ATOM 727 N N . LEU A 1 92 ? -4.988 40.845 40.986 1.00 58.88 92 LEU A N 1
ATOM 728 C CA . LEU A 1 92 ? -3.661 40.575 40.423 1.00 58.88 92 LEU A CA 1
ATOM 729 C C . LEU A 1 92 ? -2.642 41.395 41.226 1.00 58.88 92 LEU A C 1
ATOM 731 O O . LEU A 1 92 ? -2.859 42.591 41.424 1.00 58.88 92 LEU A O 1
ATOM 735 N N . GLY A 1 93 ? -1.606 40.745 41.761 1.00 59.34 93 GLY A N 1
ATOM 736 C CA . GLY A 1 93 ? -0.635 41.414 42.626 1.00 59.34 93 GLY A CA 1
ATOM 737 C C . GLY A 1 93 ? -0.017 42.634 41.936 1.00 59.34 93 GLY A C 1
ATOM 738 O O . GLY A 1 93 ? 0.160 42.628 40.718 1.00 59.34 93 GLY A O 1
ATOM 739 N N . ASP A 1 94 ? 0.339 43.661 42.712 1.00 63.28 94 ASP A N 1
ATOM 740 C CA . ASP A 1 94 ? 0.894 44.939 42.220 1.00 63.28 94 ASP A CA 1
ATOM 741 C C . ASP A 1 94 ? 2.143 44.788 41.318 1.00 63.28 94 ASP A C 1
ATOM 743 O O . ASP A 1 94 ? 2.516 45.719 40.604 1.00 63.28 94 ASP A O 1
ATOM 747 N N . ASP A 1 95 ? 2.781 43.614 41.307 1.00 72.62 95 ASP A N 1
ATOM 748 C CA . ASP A 1 95 ? 3.950 43.299 40.483 1.00 72.62 95 ASP A CA 1
ATOM 749 C C . ASP A 1 95 ? 3.640 42.587 39.155 1.00 72.62 95 ASP A C 1
ATOM 751 O O . ASP A 1 95 ? 4.570 42.275 38.405 1.00 72.62 95 ASP A O 1
ATOM 755 N N . PHE A 1 96 ? 2.370 42.360 38.808 1.00 79.50 96 PHE A N 1
ATOM 756 C CA . PHE A 1 96 ? 1.996 41.713 37.548 1.00 79.50 96 PHE A CA 1
ATOM 757 C C . PHE A 1 96 ? 2.269 42.629 36.339 1.00 79.50 96 PHE A C 1
ATOM 759 O O . PHE A 1 96 ? 1.719 43.728 36.229 1.00 79.50 96 PHE A O 1
ATOM 766 N N . ARG A 1 97 ? 3.122 42.193 35.401 1.00 84.25 97 ARG A N 1
ATOM 767 C CA . ARG A 1 97 ? 3.547 42.982 34.227 1.00 84.25 97 ARG A CA 1
ATOM 768 C C . ARG A 1 97 ? 3.544 42.155 32.949 1.00 84.25 97 ARG A C 1
ATOM 770 O O . ARG A 1 97 ? 3.960 40.998 32.944 1.00 84.25 97 ARG A O 1
ATOM 777 N N . PHE A 1 98 ? 3.176 42.808 31.848 1.00 87.56 98 PHE A N 1
ATOM 778 C CA . PHE A 1 98 ? 3.302 42.268 30.497 1.00 87.56 98 PHE A CA 1
ATOM 779 C C . PHE A 1 98 ? 4.480 42.903 29.747 1.00 87.56 98 PHE A C 1
ATOM 781 O O . PHE A 1 98 ? 4.753 44.096 29.892 1.00 87.56 98 PHE A O 1
ATOM 788 N N . TYR A 1 99 ? 5.134 42.116 28.899 1.00 87.12 99 TYR A N 1
ATOM 789 C CA . TYR A 1 99 ? 6.221 42.523 28.013 1.00 87.12 99 TYR A CA 1
ATOM 790 C C . TYR A 1 99 ? 5.891 42.092 26.586 1.00 87.12 99 TYR A C 1
ATOM 792 O O . TYR A 1 99 ? 5.450 40.968 26.368 1.00 87.12 99 TYR A O 1
ATOM 800 N N . VAL A 1 100 ? 6.124 42.964 25.607 1.00 89.19 100 VAL A N 1
ATOM 801 C CA . VAL A 1 100 ? 5.867 42.666 24.191 1.00 89.19 100 VAL A CA 1
ATOM 802 C C . VAL A 1 100 ? 7.188 42.359 23.488 1.00 89.19 100 VAL A C 1
ATOM 804 O O . VAL A 1 100 ? 8.178 43.075 23.663 1.00 89.19 100 VAL A O 1
ATOM 807 N N . GLY A 1 101 ? 7.205 41.273 22.720 1.00 87.19 101 GLY A N 1
ATOM 808 C CA . GLY A 1 101 ? 8.324 40.830 21.902 1.00 87.19 101 GLY A CA 1
ATOM 809 C C . GLY A 1 101 ? 8.662 41.822 20.790 1.00 87.19 101 GLY A C 1
ATOM 810 O O . GLY A 1 101 ? 7.864 42.673 20.404 1.00 87.19 101 GLY A O 1
ATOM 811 N N . LYS A 1 102 ? 9.883 41.722 20.253 1.00 84.88 102 LYS A N 1
ATOM 812 C CA . LYS A 1 102 ? 10.351 42.601 19.162 1.00 84.88 102 LYS A CA 1
ATOM 813 C C . LYS A 1 102 ? 9.603 42.383 17.843 1.00 84.88 102 LYS A C 1
ATOM 815 O O . LYS A 1 102 ? 9.648 43.256 16.984 1.00 84.88 102 LYS A O 1
ATOM 820 N N . ASP A 1 103 ? 8.959 41.230 17.695 1.00 85.69 103 ASP A N 1
ATOM 821 C CA . ASP A 1 103 ? 8.047 40.896 16.599 1.00 85.69 103 ASP A CA 1
ATOM 822 C C . ASP A 1 103 ? 6.738 41.705 16.650 1.00 85.69 103 ASP A C 1
ATOM 824 O O . ASP A 1 103 ? 6.045 41.805 15.644 1.00 85.69 103 ASP A O 1
ATOM 828 N N . GLY A 1 104 ? 6.424 42.325 17.794 1.00 80.62 104 GLY A N 1
ATOM 829 C CA . GLY A 1 104 ? 5.181 43.060 18.022 1.00 80.62 104 GLY A CA 1
ATOM 830 C C . GLY A 1 104 ? 3.958 42.161 18.217 1.00 80.62 104 GLY A C 1
ATOM 831 O O . GLY A 1 104 ? 2.859 42.681 18.392 1.00 80.62 104 GLY A O 1
ATOM 832 N N . GLU A 1 105 ? 4.146 40.841 18.208 1.00 84.12 105 GLU A N 1
ATOM 833 C CA . GLU A 1 105 ? 3.073 39.842 18.255 1.00 84.12 105 GLU A CA 1
ATOM 834 C C . GLU A 1 105 ? 3.119 39.017 19.542 1.00 84.12 105 GLU A C 1
ATOM 836 O O . GLU A 1 105 ? 2.075 38.702 20.115 1.00 84.12 105 GLU A O 1
ATOM 841 N N . THR A 1 106 ? 4.313 38.705 20.050 1.00 86.44 106 THR A N 1
ATOM 842 C CA . THR A 1 106 ? 4.448 37.851 21.232 1.00 86.44 106 THR A CA 1
ATOM 843 C C . THR A 1 106 ? 4.288 38.665 22.516 1.00 86.44 106 THR A C 1
ATOM 845 O O . THR A 1 106 ? 4.980 39.663 22.709 1.00 86.44 106 THR A O 1
ATOM 848 N N . ILE A 1 107 ? 3.426 38.229 23.440 1.00 88.19 107 ILE A N 1
ATOM 849 C CA . ILE A 1 107 ? 3.239 38.869 24.753 1.00 88.19 107 ILE A CA 1
ATOM 850 C C . ILE A 1 107 ? 3.654 37.896 25.862 1.00 88.19 107 ILE A C 1
ATOM 852 O O . ILE A 1 107 ? 3.162 36.773 25.934 1.00 88.19 107 ILE A O 1
ATOM 856 N N . TRP A 1 108 ? 4.536 38.351 26.748 1.00 83.12 108 TRP A N 1
ATOM 857 C CA . TRP A 1 108 ? 5.025 37.627 27.920 1.00 83.12 108 TRP A CA 1
ATOM 858 C C . TRP A 1 108 ? 4.451 38.253 29.188 1.00 83.12 108 TRP A C 1
ATOM 860 O O . TRP A 1 108 ? 4.398 39.476 29.289 1.00 83.12 108 TRP A O 1
ATOM 870 N N . ALA A 1 109 ? 4.069 37.446 30.173 1.00 87.69 109 ALA A N 1
ATOM 871 C CA . ALA A 1 109 ? 3.733 37.911 31.518 1.00 87.69 109 ALA A CA 1
ATOM 872 C C . ALA A 1 109 ? 4.777 37.389 32.514 1.00 87.69 109 ALA A C 1
ATOM 874 O O . ALA A 1 109 ? 5.293 36.286 32.330 1.00 87.69 109 ALA A O 1
ATOM 875 N N . ASN A 1 110 ? 5.117 38.175 33.541 1.00 85.88 110 ASN A N 1
ATOM 876 C CA . ASN A 1 110 ? 6.061 37.733 34.582 1.00 85.88 110 ASN A CA 1
ATOM 877 C C . ASN A 1 110 ? 5.455 36.778 35.613 1.00 85.88 110 ASN A C 1
ATOM 879 O O . ASN A 1 110 ? 6.198 36.238 36.427 1.00 85.88 110 ASN A O 1
ATOM 883 N N . ASP A 1 111 ? 4.143 36.587 35.586 1.00 78.12 111 ASP A N 1
ATOM 884 C CA . ASP A 1 111 ? 3.447 35.660 36.458 1.00 78.12 111 ASP A CA 1
ATOM 885 C C . ASP A 1 111 ? 2.363 34.922 35.663 1.00 78.12 111 ASP A C 1
ATOM 887 O O . ASP A 1 111 ? 1.957 35.337 34.567 1.00 78.12 111 ASP A O 1
ATOM 891 N N . VAL A 1 112 ? 1.934 33.778 36.186 1.00 73.94 112 VAL A N 1
ATOM 892 C CA . VAL A 1 112 ? 0.940 32.923 35.549 1.00 73.94 112 VAL A CA 1
ATOM 893 C C . VAL A 1 112 ? -0.382 33.679 35.524 1.00 73.94 112 VAL A C 1
ATOM 895 O O . VAL A 1 112 ? -0.987 33.939 36.561 1.00 73.94 112 VAL A O 1
ATOM 898 N N . VAL A 1 113 ? -0.864 34.014 34.325 1.00 71.69 113 VAL A N 1
ATOM 899 C CA . VAL A 1 113 ? -2.246 34.474 34.159 1.00 71.69 113 VAL A CA 1
ATOM 900 C C . VAL A 1 113 ? -3.129 33.342 34.664 1.00 71.69 113 VAL A C 1
ATOM 902 O O . VAL A 1 113 ? -3.087 32.240 34.107 1.00 71.69 113 VAL A O 1
ATOM 905 N N . ALA A 1 114 ? -3.875 33.593 35.743 1.00 67.00 114 ALA A N 1
ATOM 906 C CA . ALA A 1 114 ? -4.816 32.627 36.282 1.00 67.00 114 ALA A CA 1
ATOM 907 C C . ALA A 1 114 ? -5.682 32.123 35.126 1.00 67.00 114 ALA A C 1
ATOM 909 O O . ALA A 1 114 ? -6.406 32.889 34.490 1.00 67.00 114 ALA A O 1
ATOM 910 N N . LYS A 1 115 ? -5.543 30.836 34.797 1.00 66.44 115 LYS A N 1
ATOM 911 C CA . LYS A 1 115 ? -6.443 30.200 33.846 1.00 66.44 115 LYS A CA 1
ATOM 912 C C . LYS A 1 115 ? -7.798 30.235 34.525 1.00 66.44 115 LYS A C 1
ATOM 914 O O . LYS A 1 115 ? -7.951 29.589 35.565 1.00 66.44 115 LYS A O 1
ATOM 919 N N . ASP A 1 116 ? -8.742 30.997 33.972 1.00 61.91 116 ASP A N 1
ATOM 920 C CA . ASP A 1 116 ? -10.145 30.869 34.347 1.00 61.91 116 ASP A CA 1
ATOM 921 C C . ASP A 1 116 ? -10.433 29.381 34.410 1.00 61.91 116 ASP A C 1
ATOM 923 O O . ASP A 1 116 ? -10.171 28.662 33.442 1.00 61.91 116 ASP A O 1
ATOM 927 N N . LYS A 1 117 ? -10.833 28.932 35.603 1.00 58.56 117 LYS A N 1
ATOM 928 C CA . LYS A 1 117 ? -11.080 27.539 35.958 1.00 58.56 117 LYS A CA 1
ATOM 929 C C . LYS A 1 117 ? -11.806 26.909 34.778 1.00 58.56 117 LYS A C 1
ATOM 931 O O . LYS A 1 117 ? -12.992 27.182 34.595 1.00 58.56 117 LYS A O 1
ATOM 936 N N . THR A 1 118 ? -11.087 26.153 33.939 1.00 57.19 118 THR A N 1
ATOM 937 C CA . THR A 1 118 ? -11.677 25.538 32.753 1.00 57.19 118 THR A CA 1
ATOM 938 C C . THR A 1 118 ? -12.854 24.773 33.301 1.00 57.19 118 THR A C 1
ATOM 940 O O . THR A 1 118 ? -12.646 23.946 34.193 1.00 57.19 118 THR A O 1
ATOM 943 N N . ASN A 1 119 ? -14.075 25.143 32.903 1.00 54.12 119 ASN A N 1
ATOM 944 C CA . ASN A 1 119 ? -15.268 24.487 33.400 1.00 54.12 119 ASN A CA 1
ATOM 945 C C . ASN A 1 119 ? -15.024 22.998 33.168 1.00 54.12 119 ASN A C 1
ATOM 947 O O . ASN A 1 119 ? -14.973 22.560 32.017 1.00 54.12 119 ASN A O 1
ATOM 951 N N . LYS A 1 120 ? -14.753 22.252 34.247 1.00 57.97 120 LYS A N 1
ATOM 952 C CA . LYS A 1 120 ? -14.683 20.799 34.226 1.00 57.97 120 LYS A CA 1
ATOM 953 C C . LYS A 1 120 ? -16.130 20.384 34.018 1.00 57.97 120 LYS A C 1
ATOM 955 O O . LYS A 1 120 ? -16.801 19.978 34.960 1.00 57.97 120 LYS A O 1
ATOM 960 N N . GLY A 1 121 ? -16.636 20.583 32.799 1.00 61.09 121 GLY A N 1
ATOM 961 C CA . GLY A 1 121 ? -17.837 19.913 32.355 1.00 61.09 121 GLY A CA 1
ATOM 962 C C . GLY A 1 121 ? -17.619 18.455 32.707 1.00 61.09 121 GLY A C 1
ATOM 963 O O . GLY A 1 121 ? -16.509 17.952 32.499 1.00 61.09 121 GLY A O 1
ATOM 964 N N . ASN A 1 122 ? -18.619 17.843 33.345 1.00 58.50 122 ASN A N 1
ATOM 965 C CA . ASN A 1 122 ? -18.578 16.436 33.718 1.00 58.50 122 ASN A CA 1
ATOM 966 C C . ASN A 1 122 ? -17.892 15.682 32.579 1.00 58.50 122 ASN A C 1
ATOM 968 O O . ASN A 1 122 ? -18.338 15.867 31.440 1.00 58.50 122 ASN A O 1
ATOM 972 N N . PRO A 1 123 ? -16.793 14.946 32.831 1.00 54.94 123 PRO A N 1
ATOM 973 C CA . PRO A 1 123 ? -16.181 14.138 31.799 1.00 54.94 123 PRO A CA 1
ATOM 974 C C . PRO A 1 123 ? -17.267 13.164 31.366 1.00 54.94 123 PRO A C 1
ATOM 976 O O . PRO A 1 123 ? -17.546 12.191 32.060 1.00 54.94 123 PRO A O 1
ATOM 979 N N . GLY A 1 124 ? -17.976 13.512 30.292 1.00 57.66 124 GLY A N 1
ATOM 980 C CA . GLY A 1 124 ? -18.966 12.652 29.686 1.00 57.66 124 GLY A CA 1
ATOM 981 C C . GLY A 1 124 ? -18.201 11.396 29.348 1.00 57.66 124 GLY A C 1
ATOM 982 O O . GLY A 1 124 ? -17.240 11.481 28.588 1.00 57.66 124 GLY A O 1
ATOM 983 N N . GLU A 1 125 ? -18.560 10.315 30.032 1.00 62.31 125 GLU A N 1
ATOM 984 C CA . GLU A 1 125 ? -17.948 8.993 30.013 1.00 62.31 125 GLU A CA 1
ATOM 985 C C . GLU A 1 125 ? -17.267 8.718 28.669 1.00 62.31 125 GLU A C 1
ATOM 987 O O . GLU A 1 125 ? -17.901 8.302 27.697 1.00 62.31 125 GLU A O 1
ATOM 992 N N . LEU A 1 126 ? -15.960 8.989 28.584 1.00 67.31 126 LEU A N 1
ATOM 993 C CA . LEU A 1 126 ? -15.166 8.583 27.435 1.00 67.31 126 LEU A CA 1
ATOM 994 C C . LEU A 1 126 ? -14.930 7.086 27.614 1.00 67.31 126 LEU A C 1
ATOM 996 O O . LEU A 1 126 ? -13.895 6.654 28.113 1.00 67.31 126 LEU A O 1
ATOM 1000 N N . LEU A 1 127 ? -15.953 6.296 27.294 1.00 77.12 127 LEU A N 1
ATOM 1001 C CA . LEU A 1 127 ? -15.857 4.850 27.362 1.00 77.12 127 LEU A CA 1
ATOM 1002 C C . LEU A 1 127 ? -14.757 4.400 26.390 1.00 77.12 127 LEU A C 1
ATOM 1004 O O . LEU A 1 127 ? -14.759 4.836 25.229 1.00 77.12 127 LEU A O 1
ATOM 1008 N N . PRO A 1 128 ? -13.809 3.562 26.840 1.00 83.12 128 PRO A N 1
ATOM 1009 C CA . PRO A 1 128 ? -12.770 3.044 25.971 1.00 83.12 128 PRO A CA 1
ATOM 1010 C C . PRO A 1 128 ? -13.411 2.210 24.860 1.00 83.12 128 PRO A C 1
ATOM 1012 O O . PRO A 1 128 ? -14.312 1.406 25.096 1.00 83.12 128 PRO A O 1
ATOM 1015 N N . GLY A 1 129 ? -12.964 2.426 23.627 1.00 87.12 129 GLY A N 1
ATOM 1016 C CA . GLY A 1 129 ? -13.459 1.689 22.476 1.00 87.12 129 GLY A CA 1
ATOM 1017 C C . GLY A 1 129 ? -13.142 2.368 21.146 1.00 87.12 129 GLY A C 1
ATOM 1018 O O . GLY A 1 129 ? -12.729 3.534 21.120 1.00 87.12 129 GLY A O 1
ATOM 1019 N N . PRO A 1 130 ? -13.347 1.647 20.030 1.00 87.56 130 PRO A N 1
ATOM 1020 C CA . PRO A 1 130 ? -13.190 2.208 18.697 1.00 87.56 130 PRO A CA 1
ATOM 1021 C C . PRO A 1 130 ? -14.118 3.414 18.530 1.00 87.56 130 PRO A C 1
ATOM 1023 O O . PRO A 1 130 ? -15.236 3.428 19.047 1.00 87.56 130 PRO A O 1
ATOM 1026 N N . LYS A 1 131 ? -13.649 4.446 17.828 1.00 85.62 131 LYS A N 1
ATOM 1027 C CA . LYS A 1 131 ? -14.403 5.681 17.574 1.00 85.62 131 LYS A CA 1
ATOM 1028 C C . LYS A 1 131 ? -14.957 5.690 16.149 1.00 85.62 131 LYS A C 1
ATOM 1030 O O . LYS A 1 131 ? -14.431 5.020 15.268 1.00 85.62 131 LYS A O 1
ATOM 1035 N N . ASP A 1 132 ? -16.042 6.433 15.953 1.00 86.56 132 ASP A N 1
ATOM 1036 C CA . ASP A 1 132 ? -16.574 6.815 14.640 1.00 86.56 132 ASP A CA 1
ATOM 1037 C C . ASP A 1 132 ? -16.732 5.669 13.622 1.00 86.56 132 ASP A C 1
ATOM 1039 O O . ASP A 1 132 ? -17.576 4.787 13.796 1.00 86.56 132 ASP A O 1
ATOM 1043 N N . GLU A 1 133 ? -15.971 5.705 12.527 1.00 84.62 133 GLU A N 1
ATOM 1044 C CA . GLU A 1 133 ? -16.052 4.751 11.418 1.00 84.62 133 GLU A CA 1
ATOM 1045 C C . GLU A 1 133 ? -15.576 3.353 11.814 1.00 84.62 133 GLU A C 1
ATOM 1047 O O . GLU A 1 133 ? -16.213 2.374 11.424 1.00 84.62 133 GLU A O 1
ATOM 1052 N N . ALA A 1 134 ? -14.592 3.255 12.713 1.00 88.25 134 ALA A N 1
ATOM 1053 C CA . ALA A 1 134 ? -14.111 1.979 13.234 1.00 88.25 134 ALA A CA 1
ATOM 1054 C C . ALA A 1 134 ? -15.185 1.216 14.032 1.00 88.25 134 ALA A C 1
ATOM 1056 O O . ALA A 1 134 ? -15.148 -0.010 14.095 1.00 88.25 134 ALA A O 1
ATOM 1057 N N . LYS A 1 135 ? -16.202 1.901 14.591 1.00 88.56 135 LYS A N 1
ATOM 1058 C CA . LYS A 1 135 ? -17.358 1.231 15.231 1.00 88.56 135 LYS A CA 1
ATOM 1059 C C . LYS A 1 135 ? -18.246 0.481 14.236 1.00 88.56 135 LYS A C 1
ATOM 1061 O O . LYS A 1 135 ? -19.050 -0.353 14.647 1.00 88.56 135 LYS A O 1
ATOM 1066 N N . ARG A 1 136 ? -18.189 0.845 12.951 1.00 90.75 136 ARG A N 1
ATOM 1067 C CA . ARG A 1 136 ? -19.068 0.317 11.896 1.00 90.75 136 ARG A CA 1
ATOM 1068 C C . ARG A 1 136 ? -18.421 -0.808 11.088 1.00 90.75 136 ARG A C 1
ATOM 1070 O O . ARG A 1 136 ? -19.139 -1.454 10.325 1.00 90.75 136 ARG A O 1
ATOM 1077 N N . CYS A 1 137 ? -17.123 -1.054 11.268 1.00 93.00 137 CYS A N 1
ATOM 1078 C CA . CYS A 1 137 ? -16.410 -2.177 10.666 1.00 93.00 137 CYS A CA 1
ATOM 1079 C C . CYS A 1 137 ? -16.997 -3.506 11.163 1.00 93.00 137 CYS A C 1
ATOM 1081 O O . CYS A 1 137 ? -17.199 -3.692 12.363 1.00 93.00 137 CYS A O 1
ATOM 1083 N N . LYS A 1 138 ? -17.309 -4.419 10.235 1.00 94.00 138 LYS A N 1
ATOM 1084 C CA . LYS A 1 138 ? -17.919 -5.725 10.554 1.00 94.00 138 LYS A CA 1
ATOM 1085 C C . LYS A 1 138 ? -17.008 -6.902 10.245 1.00 94.00 138 LYS A C 1
ATOM 1087 O O . LYS A 1 138 ? -17.279 -8.002 10.714 1.00 94.00 138 LYS A O 1
ATOM 1092 N N . THR A 1 139 ? -15.983 -6.673 9.435 1.00 95.31 139 THR A N 1
ATOM 1093 C CA . THR A 1 139 ? -15.020 -7.688 9.020 1.00 95.31 139 THR A CA 1
ATOM 1094 C C . THR A 1 139 ? -13.612 -7.256 9.400 1.00 95.31 139 THR A C 1
ATOM 1096 O O . THR A 1 139 ? -13.321 -6.066 9.539 1.00 95.31 139 THR A O 1
ATOM 1099 N N . GLU A 1 140 ? -12.721 -8.227 9.543 1.00 93.06 140 GLU A N 1
ATOM 1100 C CA . GLU A 1 140 ? -11.305 -8.013 9.830 1.00 93.06 140 GLU A CA 1
ATOM 1101 C C . GLU A 1 140 ? -10.642 -7.192 8.720 1.00 93.06 140 GLU A C 1
ATOM 1103 O O . GLU A 1 140 ? -9.808 -6.333 8.994 1.00 93.06 140 GLU A O 1
ATOM 1108 N N . VAL A 1 141 ? -11.074 -7.397 7.472 1.00 92.25 141 VAL A N 1
ATOM 1109 C CA . VAL A 1 141 ? -10.611 -6.633 6.308 1.00 92.25 141 VAL A CA 1
ATOM 1110 C C . VAL A 1 141 ? -11.055 -5.170 6.394 1.00 92.25 141 VAL A C 1
ATOM 1112 O O . VAL A 1 141 ? -10.257 -4.278 6.103 1.00 92.25 141 VAL A O 1
ATOM 1115 N N . ASP A 1 142 ? -12.286 -4.897 6.847 1.00 93.12 142 ASP A N 1
ATOM 1116 C CA . ASP A 1 142 ? -12.753 -3.520 7.062 1.00 93.12 142 ASP A CA 1
ATOM 1117 C C . ASP A 1 142 ? -11.936 -2.830 8.157 1.00 93.12 142 ASP A C 1
ATOM 1119 O O . ASP A 1 142 ? -11.570 -1.667 8.004 1.00 93.12 142 ASP A O 1
ATOM 1123 N N . CYS A 1 143 ? -11.636 -3.544 9.249 1.00 93.38 143 CYS A N 1
ATOM 1124 C CA . CYS A 1 143 ? -10.798 -3.041 10.337 1.00 93.38 143 CYS A CA 1
ATOM 1125 C C . CYS A 1 143 ? -9.368 -2.762 9.857 1.00 93.38 143 CYS A C 1
ATOM 1127 O O . CYS A 1 143 ? -8.827 -1.694 10.131 1.00 93.38 143 CYS A O 1
ATOM 1129 N N . PHE A 1 144 ? -8.773 -3.683 9.096 1.00 93.12 144 PHE A N 1
ATOM 1130 C CA . PHE A 1 144 ? -7.451 -3.499 8.497 1.00 93.12 144 PHE A CA 1
ATOM 1131 C C . PHE A 1 144 ? -7.413 -2.273 7.577 1.00 93.12 144 PHE A C 1
ATOM 1133 O O . PHE A 1 144 ? -6.479 -1.475 7.637 1.00 93.12 144 PHE A O 1
ATOM 1140 N N . SER A 1 145 ? -8.478 -2.063 6.801 1.00 93.06 145 SER A N 1
ATOM 1141 C CA . SER A 1 145 ? -8.606 -0.916 5.895 1.00 93.06 145 SER A CA 1
ATOM 1142 C C . SER A 1 145 ? -8.740 0.436 6.612 1.00 93.06 145 SER A C 1
ATOM 1144 O O . SER A 1 145 ? -8.567 1.476 5.979 1.00 93.06 145 SER A O 1
ATOM 1146 N N . GLN A 1 146 ? -9.037 0.449 7.920 1.00 93.69 146 GLN A N 1
ATOM 1147 C CA . GLN A 1 146 ? -8.969 1.669 8.739 1.00 93.69 146 GLN A CA 1
ATOM 1148 C C . GLN A 1 146 ? -7.525 2.064 9.072 1.00 93.69 146 GLN A C 1
ATOM 1150 O O . GLN A 1 146 ? -7.259 3.234 9.331 1.00 93.69 146 GLN A O 1
ATOM 1155 N N . ILE A 1 147 ? -6.604 1.097 9.082 1.00 93.94 147 ILE A N 1
ATOM 1156 C CA . ILE A 1 147 ? -5.183 1.308 9.382 1.00 93.94 147 ILE A CA 1
ATOM 1157 C C . ILE A 1 147 ? -4.426 1.582 8.082 1.00 93.94 147 ILE A C 1
ATOM 1159 O O . ILE A 1 147 ? -3.722 2.582 7.967 1.00 93.94 147 ILE A O 1
ATOM 1163 N N . ILE A 1 148 ? -4.602 0.705 7.090 1.00 95.56 148 ILE A N 1
ATOM 1164 C CA . ILE A 1 148 ? -4.005 0.834 5.761 1.00 95.56 148 ILE A CA 1
ATOM 1165 C C . ILE A 1 148 ? -5.111 1.163 4.771 1.00 95.56 148 ILE A C 1
ATOM 1167 O O . ILE A 1 148 ? -5.859 0.296 4.321 1.00 95.56 148 ILE A O 1
ATOM 1171 N N . THR A 1 149 ? -5.220 2.443 4.434 1.00 96.06 149 THR A N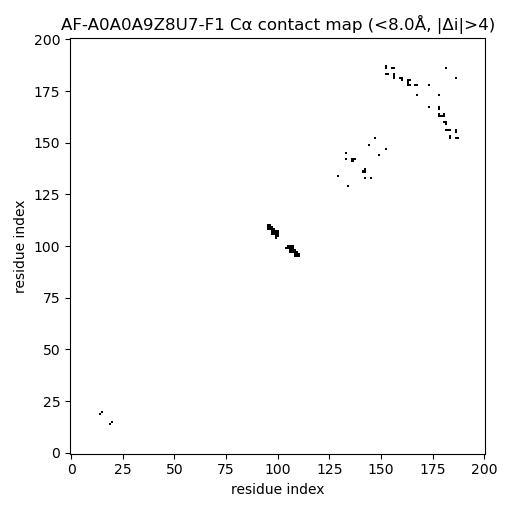 1
ATOM 1172 C CA . THR A 1 149 ? -6.288 2.914 3.551 1.00 96.06 149 THR A CA 1
ATOM 1173 C C . THR A 1 149 ? -6.025 2.531 2.088 1.00 96.06 149 THR A C 1
ATOM 1175 O O . THR A 1 149 ? -4.869 2.391 1.676 1.00 96.06 149 THR A O 1
ATOM 1178 N N . PRO A 1 150 ? -7.068 2.457 1.239 1.00 94.62 150 PRO A N 1
ATOM 1179 C CA . PRO A 1 150 ? -6.891 2.248 -0.199 1.00 94.62 150 PRO A CA 1
ATOM 1180 C C . PRO A 1 150 ? -5.980 3.294 -0.858 1.00 94.62 150 PRO A C 1
ATOM 1182 O O . PRO A 1 150 ? -5.205 2.956 -1.746 1.00 94.62 150 PRO A O 1
ATOM 1185 N N . GLY A 1 151 ? -6.018 4.546 -0.384 1.00 97.62 151 GLY A N 1
ATOM 1186 C CA . GLY A 1 151 ? -5.139 5.609 -0.877 1.00 97.62 151 GLY A CA 1
ATOM 1187 C C . GLY A 1 151 ? -3.663 5.383 -0.531 1.00 97.62 151 GLY A C 1
ATOM 1188 O O . GLY A 1 151 ? -2.786 5.739 -1.310 1.00 97.62 151 GLY A O 1
ATOM 1189 N N . MET A 1 152 ? -3.366 4.733 0.598 1.00 98.12 152 MET A N 1
ATOM 1190 C CA . MET A 1 152 ? -1.993 4.324 0.914 1.00 98.12 152 MET A CA 1
ATOM 1191 C C . MET A 1 152 ? -1.512 3.228 -0.037 1.00 98.12 152 MET A C 1
ATOM 1193 O O . MET A 1 152 ? -0.387 3.302 -0.520 1.00 98.12 152 MET A O 1
ATOM 1197 N N . ILE A 1 153 ? -2.371 2.254 -0.356 1.00 98.12 153 ILE A N 1
ATOM 1198 C CA . ILE A 1 153 ? -2.062 1.213 -1.349 1.00 98.12 153 ILE A CA 1
ATOM 1199 C C . ILE A 1 153 ? -1.799 1.851 -2.718 1.00 98.12 153 ILE A C 1
ATOM 1201 O O . ILE A 1 153 ? -0.837 1.482 -3.386 1.00 98.12 153 ILE A O 1
ATOM 1205 N N . ASP A 1 154 ? -2.598 2.845 -3.109 1.00 98.19 154 ASP A N 1
ATOM 1206 C CA . ASP A 1 154 ? -2.388 3.598 -4.349 1.00 98.19 154 ASP A CA 1
ATOM 1207 C C . ASP A 1 154 ? -1.034 4.292 -4.399 1.00 98.19 154 ASP A C 1
ATOM 1209 O O . ASP A 1 154 ? -0.330 4.193 -5.405 1.00 98.19 154 ASP A O 1
ATOM 1213 N N . ASN A 1 155 ? -0.650 4.950 -3.306 1.00 98.25 155 ASN A N 1
ATOM 1214 C CA . ASN A 1 155 ? 0.649 5.602 -3.211 1.00 98.25 155 ASN A CA 1
ATOM 1215 C C . ASN A 1 155 ? 1.790 4.584 -3.322 1.00 98.25 155 ASN A C 1
ATOM 1217 O O . ASN A 1 155 ? 2.734 4.817 -4.073 1.00 98.25 155 ASN A O 1
ATOM 1221 N N . ILE A 1 156 ? 1.686 3.436 -2.642 1.00 98.25 156 ILE A N 1
ATOM 1222 C CA . ILE A 1 156 ? 2.683 2.359 -2.739 1.00 98.25 156 ILE A CA 1
ATOM 1223 C C . ILE A 1 156 ? 2.806 1.892 -4.192 1.00 98.25 156 ILE A C 1
ATOM 1225 O O . ILE A 1 156 ? 3.896 1.923 -4.752 1.00 98.25 156 ILE A O 1
ATOM 1229 N N . VAL A 1 157 ? 1.691 1.542 -4.842 1.00 98.44 157 VAL A N 1
ATOM 1230 C CA . VAL A 1 157 ? 1.686 1.113 -6.250 1.00 98.44 157 VAL A CA 1
ATOM 1231 C C . VAL A 1 157 ? 2.324 2.172 -7.152 1.00 98.44 157 VAL A C 1
ATOM 1233 O O . VAL A 1 157 ? 3.127 1.836 -8.022 1.00 98.44 157 VAL A O 1
ATOM 1236 N N . HIS A 1 158 ? 1.983 3.447 -6.957 1.00 98.00 158 HIS A N 1
ATOM 1237 C CA . HIS A 1 158 ? 2.505 4.548 -7.759 1.00 98.00 158 HIS A CA 1
ATOM 1238 C C . HIS A 1 158 ? 4.029 4.670 -7.646 1.00 98.00 158 HIS A C 1
ATOM 1240 O O . HIS A 1 158 ? 4.725 4.596 -8.662 1.00 98.00 158 HIS A O 1
ATOM 1246 N N . TYR A 1 159 ? 4.552 4.797 -6.426 1.00 98.12 159 TYR A N 1
ATOM 1247 C CA . TYR A 1 159 ? 5.985 4.994 -6.208 1.00 98.12 159 TYR A CA 1
ATOM 1248 C C . TYR A 1 159 ? 6.804 3.736 -6.517 1.00 98.12 159 TYR A C 1
ATOM 1250 O O . TYR A 1 159 ? 7.871 3.838 -7.122 1.00 98.12 159 TYR A O 1
ATOM 1258 N N . THR A 1 160 ? 6.287 2.539 -6.220 1.00 97.75 160 THR A N 1
ATOM 1259 C CA . THR A 1 160 ? 6.933 1.280 -6.620 1.00 97.75 160 THR A CA 1
ATOM 1260 C C . THR A 1 160 ? 7.024 1.159 -8.141 1.00 97.75 160 THR A C 1
ATOM 1262 O O . THR A 1 160 ? 8.056 0.747 -8.665 1.00 97.75 160 THR A O 1
ATOM 1265 N N . ASN A 1 161 ? 5.991 1.565 -8.883 1.00 97.56 161 ASN A N 1
ATOM 1266 C CA . ASN A 1 161 ? 6.032 1.535 -10.345 1.00 97.56 161 ASN A CA 1
ATOM 1267 C C . ASN A 1 161 ? 7.009 2.551 -10.942 1.00 97.56 161 ASN A C 1
ATOM 1269 O O . ASN A 1 161 ? 7.681 2.219 -11.919 1.00 97.56 161 ASN A O 1
ATOM 1273 N N . ILE A 1 162 ? 7.131 3.744 -10.351 1.00 96.56 162 ILE A N 1
ATOM 1274 C CA . ILE A 1 162 ? 8.185 4.704 -10.716 1.00 96.56 162 ILE A CA 1
ATOM 1275 C C . ILE A 1 162 ? 9.561 4.060 -10.512 1.00 96.56 162 ILE A C 1
ATOM 1277 O O . ILE A 1 162 ? 10.377 4.0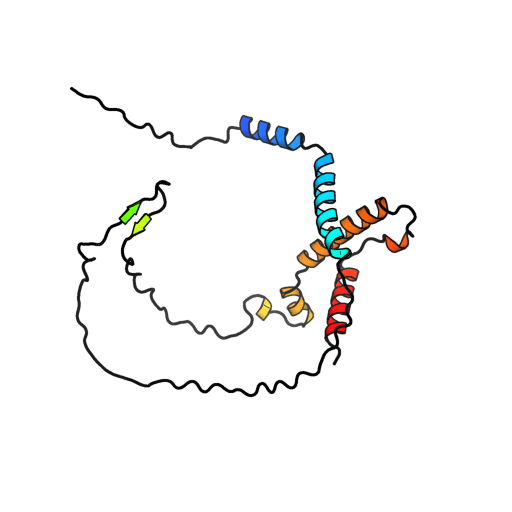43 -11.433 1.00 96.56 162 ILE A O 1
ATOM 1281 N N . TYR A 1 163 ? 9.789 3.448 -9.348 1.00 94.94 163 TYR A N 1
ATOM 1282 C CA . TYR A 1 163 ? 11.044 2.766 -9.039 1.00 94.94 163 TYR A CA 1
ATOM 1283 C C . TYR A 1 163 ? 11.360 1.635 -10.032 1.00 94.94 163 TYR A C 1
ATOM 1285 O O . TYR A 1 163 ? 12.478 1.554 -10.544 1.00 94.94 163 TYR A O 1
ATOM 1293 N N . ILE A 1 164 ? 10.378 0.792 -10.370 1.00 95.06 164 ILE A N 1
ATOM 1294 C CA . ILE A 1 164 ? 10.542 -0.284 -11.362 1.00 95.06 1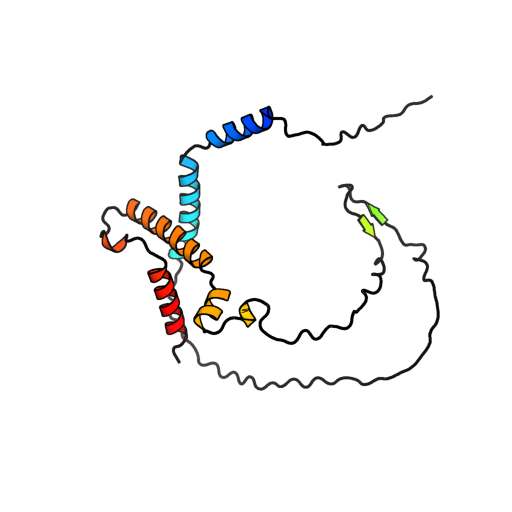64 ILE A CA 1
ATOM 1295 C C . ILE A 1 164 ? 10.941 0.288 -12.727 1.00 95.06 164 ILE A C 1
ATOM 1297 O O . ILE A 1 164 ? 11.824 -0.255 -13.392 1.00 95.06 164 ILE A O 1
ATOM 1301 N N . GLN A 1 165 ? 10.309 1.383 -13.157 1.00 94.19 165 GLN A N 1
ATOM 1302 C CA . GLN A 1 165 ? 10.616 2.018 -14.440 1.00 94.19 165 GLN A CA 1
ATOM 1303 C C . GLN A 1 165 ? 12.032 2.596 -14.467 1.00 94.19 165 GLN A C 1
ATOM 1305 O O . GLN A 1 165 ? 12.757 2.346 -15.430 1.00 94.19 165 GLN A O 1
ATOM 1310 N N . ILE A 1 166 ? 12.447 3.293 -13.406 1.00 90.69 166 ILE A N 1
ATOM 1311 C CA . ILE A 1 166 ? 13.811 3.821 -13.271 1.00 90.69 166 ILE A CA 1
ATOM 1312 C C . ILE A 1 166 ? 14.823 2.673 -13.362 1.00 90.69 166 ILE A C 1
ATOM 1314 O O . ILE A 1 166 ? 15.692 2.679 -14.234 1.00 90.69 166 ILE A O 1
ATOM 1318 N N . ASN A 1 167 ? 14.663 1.622 -12.557 1.00 88.25 167 ASN A N 1
ATOM 1319 C CA . ASN A 1 167 ? 15.604 0.499 -12.558 1.00 88.25 167 ASN A CA 1
ATOM 1320 C C . ASN A 1 167 ? 15.631 -0.261 -13.891 1.00 88.25 167 ASN A C 1
ATOM 1322 O O . ASN A 1 167 ? 16.703 -0.651 -14.353 1.00 88.25 167 ASN A O 1
ATOM 1326 N N . ARG A 1 168 ? 14.488 -0.392 -14.575 1.00 90.81 168 ARG A N 1
ATOM 1327 C CA . ARG A 1 168 ? 14.436 -0.953 -15.933 1.00 90.81 168 ARG A CA 1
ATOM 1328 C C . ARG A 1 168 ? 15.301 -0.163 -16.914 1.00 90.81 168 ARG A C 1
ATOM 1330 O O . ARG A 1 168 ? 15.932 -0.765 -17.780 1.00 90.81 168 ARG A O 1
ATOM 1337 N N . THR A 1 169 ? 15.312 1.168 -16.812 1.00 89.81 169 THR A N 1
ATOM 1338 C CA . THR A 1 169 ? 16.151 2.015 -17.676 1.00 89.81 169 THR A CA 1
ATOM 1339 C C . THR A 1 169 ? 17.637 1.917 -17.336 1.00 89.81 169 THR A C 1
ATOM 1341 O O . THR A 1 169 ? 18.459 1.914 -18.250 1.00 89.81 169 THR A O 1
ATOM 1344 N N . LEU A 1 170 ? 17.981 1.763 -16.053 1.00 90.19 170 LEU A N 1
ATOM 1345 C CA . LEU A 1 170 ? 19.363 1.601 -15.584 1.00 90.19 170 LEU A CA 1
ATOM 1346 C C . LEU A 1 170 ? 19.949 0.218 -15.914 1.00 90.19 170 LEU A C 1
ATOM 1348 O O . LEU A 1 170 ? 21.156 0.085 -16.113 1.00 90.19 170 LEU A O 1
ATOM 1352 N N . HIS A 1 171 ? 19.099 -0.806 -16.018 1.00 88.50 171 HIS A N 1
ATOM 1353 C CA . HIS A 1 171 ? 19.491 -2.194 -16.266 1.00 88.50 171 HIS A CA 1
ATOM 1354 C C . HIS A 1 171 ? 18.861 -2.750 -17.557 1.00 88.50 171 HIS A C 1
ATOM 1356 O O . HIS A 1 171 ? 18.005 -3.643 -17.502 1.00 88.50 171 HIS A O 1
ATOM 1362 N N . PRO A 1 172 ? 19.299 -2.273 -18.740 1.00 83.75 172 PRO A N 1
ATOM 1363 C CA . PRO A 1 172 ? 18.701 -2.644 -20.025 1.00 83.75 172 PRO A CA 1
ATOM 1364 C C . PRO A 1 172 ? 18.855 -4.133 -20.373 1.00 83.75 172 PRO A C 1
ATOM 1366 O O . PRO A 1 172 ? 18.032 -4.672 -21.110 1.00 83.75 172 PRO A O 1
ATOM 1369 N N . ASP A 1 173 ? 19.862 -4.811 -19.812 1.00 90.50 173 ASP A N 1
ATOM 1370 C CA . ASP A 1 173 ? 20.099 -6.250 -20.002 1.00 90.50 173 ASP A CA 1
ATOM 1371 C C . ASP A 1 173 ? 19.250 -7.140 -19.068 1.00 90.50 173 ASP A C 1
ATOM 1373 O O . ASP A 1 173 ? 19.330 -8.373 -19.119 1.00 90.50 173 ASP A O 1
ATOM 1377 N N . GLY A 1 174 ? 18.440 -6.539 -18.189 1.00 86.25 174 GLY A N 1
ATOM 1378 C CA . GLY A 1 174 ? 17.556 -7.265 -17.280 1.00 86.25 174 GLY A CA 1
ATOM 1379 C C . GLY A 1 174 ? 16.437 -8.009 -18.016 1.00 86.25 174 GLY A C 1
ATOM 1380 O O . GLY A 1 174 ? 15.990 -7.619 -19.097 1.00 86.25 174 GLY A O 1
ATOM 1381 N N . ARG A 1 175 ? 15.943 -9.104 -17.427 1.00 89.94 175 ARG A N 1
ATOM 1382 C CA . ARG A 1 175 ? 14.844 -9.870 -18.032 1.00 89.94 175 ARG A CA 1
ATOM 1383 C C . ARG A 1 175 ? 13.562 -9.052 -17.956 1.00 89.94 175 ARG A C 1
ATOM 1385 O O . ARG A 1 175 ? 13.231 -8.516 -16.907 1.00 89.94 175 ARG A O 1
ATOM 1392 N N . GLU A 1 176 ? 12.767 -9.059 -19.023 1.00 87.56 176 GLU A N 1
ATOM 1393 C CA . GLU A 1 176 ? 11.499 -8.311 -19.080 1.00 87.56 176 GLU A CA 1
ATOM 1394 C C . GLU A 1 176 ? 10.554 -8.624 -17.906 1.00 87.56 176 GLU A C 1
ATOM 1396 O O . GLU A 1 176 ? 9.862 -7.743 -17.401 1.00 87.56 176 GLU A O 1
ATOM 1401 N N . ARG A 1 177 ? 10.548 -9.877 -17.436 1.00 91.00 177 ARG A N 1
ATOM 1402 C CA . ARG A 1 177 ? 9.723 -10.309 -16.301 1.00 91.00 177 ARG A CA 1
ATOM 1403 C C . ARG A 1 177 ? 10.070 -9.587 -14.998 1.00 91.00 177 ARG A C 1
ATOM 1405 O O . ARG A 1 177 ? 9.169 -9.400 -14.188 1.00 91.00 177 ARG A O 1
ATOM 1412 N N . ASP A 1 178 ? 11.331 -9.224 -14.803 1.00 88.56 178 ASP A N 1
ATOM 1413 C CA . ASP A 1 178 ? 11.817 -8.653 -13.545 1.00 88.56 178 ASP A CA 1
ATOM 1414 C C . ASP A 1 178 ? 11.417 -7.167 -13.423 1.00 88.56 178 ASP A C 1
ATOM 1416 O O . ASP A 1 178 ? 11.436 -6.602 -12.338 1.00 88.56 178 ASP A O 1
ATOM 1420 N N . TRP A 1 179 ? 10.947 -6.565 -14.524 1.00 93.19 179 TRP A N 1
ATOM 1421 C CA . TRP A 1 179 ? 10.506 -5.169 -14.611 1.00 93.19 179 TRP A CA 1
ATOM 1422 C C . TRP A 1 179 ? 8.997 -5.014 -14.826 1.00 93.19 179 TRP A C 1
ATOM 1424 O O . TRP A 1 179 ? 8.536 -4.021 -15.399 1.00 93.19 179 TRP A O 1
ATOM 1434 N N . LYS A 1 180 ? 8.209 -6.019 -14.434 1.00 95.38 180 LYS A N 1
ATOM 1435 C CA . LYS A 1 180 ? 6.750 -5.918 -14.495 1.00 95.38 180 LYS A CA 1
ATOM 1436 C C . LYS A 1 180 ? 6.255 -4.919 -13.459 1.00 95.38 180 LYS A C 1
ATOM 1438 O O . LYS A 1 180 ? 6.634 -4.995 -12.299 1.00 95.38 180 LYS A O 1
ATOM 1443 N N . LEU A 1 181 ? 5.387 -4.015 -13.903 1.00 97.12 181 LEU A N 1
ATOM 1444 C CA . LEU A 1 181 ? 4.694 -3.085 -13.020 1.00 97.12 181 LEU A CA 1
ATOM 1445 C C . LEU A 1 181 ? 3.764 -3.843 -12.079 1.00 97.12 181 LEU A C 1
ATOM 1447 O O . LEU A 1 181 ? 3.174 -4.852 -12.473 1.00 97.12 181 LEU A O 1
ATOM 1451 N N . THR A 1 182 ? 3.604 -3.300 -10.879 1.00 97.88 182 THR A N 1
ATOM 1452 C CA . THR A 1 182 ? 2.695 -3.817 -9.872 1.00 97.88 182 THR A CA 1
ATOM 1453 C C . THR A 1 182 ? 1.332 -3.131 -9.883 1.00 97.88 182 THR A C 1
ATOM 1455 O O . THR A 1 182 ? 1.142 -2.067 -10.484 1.00 97.88 182 THR A O 1
ATOM 1458 N N . ASN A 1 183 ? 0.361 -3.758 -9.224 1.00 98.06 183 ASN A N 1
ATOM 1459 C CA . ASN A 1 183 ? -1.016 -3.295 -9.094 1.00 98.06 183 ASN A CA 1
ATOM 1460 C C . ASN A 1 183 ? -1.519 -3.441 -7.647 1.00 98.06 183 ASN A C 1
ATOM 1462 O O . ASN A 1 183 ? -0.821 -3.936 -6.761 1.00 98.06 183 ASN A O 1
ATOM 1466 N N . ARG A 1 184 ? -2.752 -2.984 -7.403 1.00 97.62 184 ARG A N 1
ATOM 1467 C CA . ARG A 1 184 ? -3.362 -3.004 -6.068 1.00 97.62 184 ARG A CA 1
ATOM 1468 C C . ARG A 1 184 ? -3.495 -4.418 -5.523 1.00 97.62 184 ARG A C 1
ATOM 1470 O O . ARG A 1 184 ? -3.271 -4.624 -4.334 1.00 97.62 184 ARG A O 1
ATOM 1477 N N . GLU A 1 185 ? -3.881 -5.370 -6.364 1.00 97.75 185 GLU A N 1
ATOM 1478 C CA . GLU A 1 185 ? -4.094 -6.760 -5.979 1.00 97.75 185 GLU A CA 1
ATOM 1479 C C . GLU A 1 185 ? -2.784 -7.412 -5.531 1.00 97.75 185 GLU A C 1
ATOM 1481 O O . GLU A 1 185 ? -2.758 -8.090 -4.509 1.00 97.75 185 GLU A O 1
ATOM 1486 N N . GLU A 1 186 ? -1.690 -7.159 -6.248 1.00 98.06 186 GLU A N 1
ATOM 1487 C CA . GLU A 1 186 ? -0.355 -7.656 -5.916 1.00 98.06 186 GLU A CA 1
ATOM 1488 C C . GLU A 1 186 ? 0.187 -7.043 -4.624 1.00 98.06 186 GLU A C 1
ATOM 1490 O O . GLU A 1 186 ? 0.642 -7.785 -3.755 1.00 98.06 186 GLU A O 1
ATOM 1495 N N . ILE A 1 187 ? 0.081 -5.721 -4.446 1.00 98.19 187 ILE A N 1
ATOM 1496 C CA . ILE A 1 187 ? 0.491 -5.065 -3.194 1.00 98.19 187 ILE A CA 1
ATOM 1497 C C . ILE A 1 187 ? -0.370 -5.544 -2.020 1.00 98.19 187 ILE A C 1
ATOM 1499 O O . ILE A 1 187 ? 0.153 -5.841 -0.949 1.00 98.19 187 ILE A O 1
ATOM 1503 N N . SER A 1 188 ? -1.679 -5.703 -2.219 1.00 96.44 188 SER A N 1
ATOM 1504 C CA . SER A 1 188 ? -2.574 -6.235 -1.183 1.00 96.44 188 SER A CA 1
ATOM 1505 C C . SER A 1 188 ? -2.239 -7.688 -0.836 1.00 96.44 188 SER A C 1
ATOM 1507 O O . SER A 1 188 ? -2.230 -8.058 0.337 1.00 96.44 188 SER A O 1
ATOM 1509 N N . ALA A 1 189 ? -1.925 -8.514 -1.837 1.00 97.12 189 ALA A N 1
ATOM 1510 C CA . ALA A 1 189 ? -1.495 -9.893 -1.633 1.00 97.12 189 ALA A CA 1
ATOM 1511 C C . ALA A 1 189 ? -0.148 -9.965 -0.903 1.00 97.12 189 ALA A C 1
ATOM 1513 O O . ALA A 1 189 ? 0.017 -10.800 -0.016 1.00 97.12 189 ALA A O 1
ATOM 1514 N N . TYR A 1 190 ? 0.789 -9.072 -1.231 1.00 97.06 190 TYR A N 1
ATOM 1515 C CA . TYR A 1 190 ? 2.069 -8.948 -0.541 1.00 97.06 190 TYR A CA 1
ATOM 1516 C C . TYR A 1 190 ? 1.883 -8.576 0.936 1.00 97.06 190 TYR A C 1
ATOM 1518 O O . TYR A 1 190 ? 2.408 -9.267 1.807 1.00 97.06 190 TYR A O 1
ATOM 1526 N N . LEU A 1 191 ? 1.058 -7.568 1.240 1.00 95.88 191 LEU A N 1
ATOM 1527 C CA . LEU A 1 191 ? 0.714 -7.205 2.622 1.00 95.88 191 LEU A CA 1
ATOM 1528 C C . LEU A 1 191 ? 0.031 -8.362 3.366 1.00 95.88 191 LEU A C 1
ATOM 1530 O O . LEU A 1 191 ? 0.353 -8.631 4.522 1.00 95.88 191 LEU A O 1
ATOM 1534 N N . GLY A 1 192 ? -0.863 -9.093 2.695 1.00 94.38 192 GLY A N 1
ATOM 1535 C CA . GLY A 1 192 ? -1.475 -10.303 3.241 1.00 94.38 192 GLY A CA 1
ATOM 1536 C C . GLY A 1 192 ? -0.449 -11.399 3.549 1.00 94.38 192 GLY A C 1
ATOM 1537 O O . GLY A 1 192 ? -0.531 -12.042 4.592 1.00 94.38 192 GLY A O 1
ATOM 1538 N N . ALA A 1 193 ? 0.551 -11.589 2.686 1.00 95.50 193 ALA A N 1
ATOM 1539 C CA . ALA A 1 193 ? 1.635 -12.538 2.924 1.00 95.50 193 ALA A CA 1
ATOM 1540 C C . ALA A 1 193 ? 2.495 -12.130 4.131 1.00 95.50 193 ALA A C 1
ATOM 1542 O O . ALA A 1 193 ? 2.774 -12.976 4.978 1.00 95.50 193 ALA A O 1
ATOM 1543 N N . LEU A 1 194 ? 2.853 -10.847 4.253 1.00 94.75 194 LEU A N 1
ATOM 1544 C CA . LEU A 1 194 ? 3.581 -10.322 5.415 1.00 94.75 194 LEU A CA 1
ATOM 1545 C C . LEU A 1 194 ? 2.800 -10.532 6.717 1.00 94.75 194 LEU A C 1
ATOM 1547 O O . LEU A 1 194 ? 3.354 -11.021 7.700 1.00 94.75 194 LEU A O 1
ATOM 1551 N N . PHE A 1 195 ? 1.497 -10.245 6.697 1.00 92.88 195 PHE A N 1
ATOM 1552 C CA . PHE A 1 195 ? 0.611 -10.492 7.831 1.00 92.88 195 PHE A CA 1
ATOM 1553 C C . PHE A 1 195 ? 0.606 -11.976 8.233 1.00 92.88 195 PHE A C 1
ATOM 1555 O O . PHE A 1 195 ? 0.755 -12.306 9.406 1.00 92.88 195 PHE A O 1
ATOM 1562 N N . LEU A 1 196 ? 0.526 -12.897 7.268 1.00 92.44 196 LEU A N 1
ATOM 1563 C CA . LEU A 1 196 ? 0.574 -14.336 7.550 1.00 92.44 196 LEU A CA 1
ATOM 1564 C C . LEU A 1 196 ? 1.929 -14.800 8.098 1.00 92.44 196 LEU A C 1
ATOM 1566 O O . LEU A 1 196 ? 1.959 -15.678 8.960 1.00 92.44 196 LEU A O 1
ATOM 1570 N N . ILE A 1 197 ? 3.039 -14.225 7.628 1.00 94.75 197 ILE A N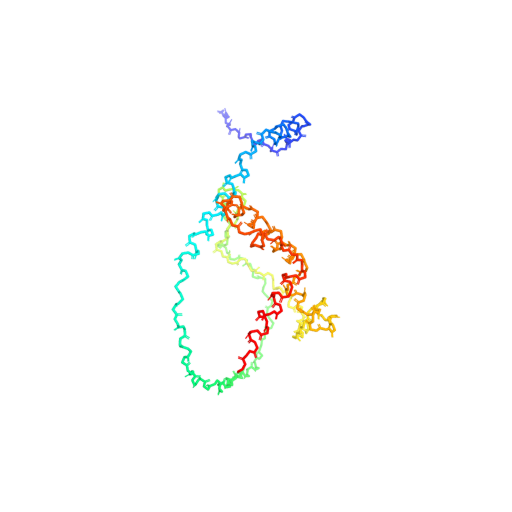 1
ATOM 1571 C CA . ILE A 1 197 ? 4.378 -14.537 8.150 1.00 94.75 197 ILE A CA 1
ATOM 1572 C C . ILE A 1 197 ? 4.482 -14.116 9.619 1.00 94.75 197 ILE A C 1
ATOM 1574 O O . ILE A 1 197 ? 5.005 -14.882 10.426 1.00 94.75 197 ILE A O 1
ATOM 1578 N N . SER A 1 198 ? 3.915 -12.962 9.986 1.00 87.38 198 SER A N 1
ATOM 1579 C CA . SER A 1 198 ? 3.922 -12.478 11.374 1.00 87.38 198 SER A CA 1
ATOM 1580 C C . SER A 1 198 ? 3.084 -13.315 12.350 1.00 87.38 198 SER A C 1
ATOM 1582 O O . SER A 1 198 ? 3.236 -13.180 13.557 1.00 87.38 198 SER A O 1
ATOM 1584 N N . ILE A 1 199 ? 2.223 -14.208 11.848 1.00 85.56 199 ILE A N 1
ATOM 1585 C CA . ILE A 1 199 ? 1.333 -15.057 12.665 1.00 85.56 199 ILE A CA 1
ATOM 1586 C C . ILE A 1 199 ? 1.978 -16.419 12.987 1.00 85.56 199 ILE A C 1
ATOM 1588 O O . ILE A 1 199 ? 1.353 -17.306 13.572 1.00 85.56 199 ILE A O 1
ATOM 1592 N N . LYS A 1 200 ? 3.247 -16.628 12.625 1.00 63.97 200 LYS A N 1
ATOM 1593 C CA . LYS A 1 200 ? 3.920 -17.899 12.885 1.00 63.97 200 LYS A CA 1
ATOM 1594 C C . LYS A 1 200 ? 4.320 -18.028 14.366 1.00 63.97 200 LYS A C 1
ATOM 1596 O O . LYS A 1 200 ? 5.306 -17.441 14.795 1.00 63.97 200 LYS A O 1
ATOM 1601 N N . VAL A 1 201 ? 3.519 -18.815 15.089 1.00 52.12 201 VAL A N 1
ATOM 1602 C CA . VAL A 1 201 ? 3.795 -19.430 16.405 1.00 52.12 201 VAL A CA 1
ATOM 1603 C C . VAL A 1 201 ? 4.857 -20.519 16.276 1.00 52.12 201 VAL A C 1
ATOM 1605 O O . VAL A 1 201 ? 4.828 -21.241 15.246 1.00 52.12 201 VAL A O 1
#

Foldseek 3Di:
DDDDDDDDDDDPDDDDDVVNVVVVVVVVVPPDPCVVVVVVVVVVVVVVVVVVPPPPDPPDDDDDPDDPPDDDDDDDDDDDDDDDDDDDPPDDDPPWDWDADPVNPDIDIPDDPPDPPPPPPPPPPPDDDDDDPCVVDDDPVSNVCVVVPPVNLVVVLVVVLVVLVVVCVVCVVDDPVSSDRDDSVRSVVVVVVVVVVVPDD